Protein AF-A0A6M2CIE6-F1 (afdb_monomer)

Foldseek 3Di:
DDDPQWDKAADPPQAPKIDTHNDDQWDWDWPDYDSFKTWIWTDHPVAIEIEMEGDADLPDDLVVVLVVVVVVLVVDDPHKYKYKYFQNFDDQQAADDHGDPSNVVVVVSCVVSQKDWPHDRPAFAQFADPVDGHNRITIIIHPVQPVQKDDFHFDPDDDPHRGTDTDIDGHCQFPPQDQACDPVLVVVLVVCCVVDPVNVVVVPDDQDDPVSVVVVVVVVVVSVVVSSVVSGGRDGDDPPPPPPVCDPVNVVVVVQLVVLVVQLVPDPDPVSNVVSVVVNVD

Nearest PDB structures (foldseek):
  1wdu-assembly1_A  TM=9.199E-01  e=1.174E-12  Bombyx mori
  1wdu-assembly2_B  TM=9.318E-01  e=2.720E-12  Bombyx mori
  2ei9-assembly1_A  TM=8.710E-01  e=2.360E-11  Bombyx mori
  6a42-assembly1_A  TM=7.981E-01  e=6.302E-12  Bombyx mori
  6a43-assembly1_A  TM=7.770E-01  e=9.382E-11  Bombyx mori

InterPro domains:
  IPR005135 Endonuclease/exonuclease/phosphatase [PF14529] (51-166)
  IPR036691 Endonuclease/exonuclease/phosphatase superfamily [G3DSA:3.60.10.10] (2-170)
  IPR036691 Endonuclease/exonuclease/phosphatase superfamily [SSF56219] (16-171)

Solvent-accessible surface area (backbone atoms only — not comparable to full-atom values): 16066 Å² total; per-residue (Å²): 134,84,64,89,85,44,50,76,47,58,28,94,66,84,49,72,29,70,51,78,40,85,68,84,84,49,50,78,44,82,75,44,70,37,40,37,40,36,30,33,39,37,36,46,101,87,48,54,39,33,44,31,38,38,39,37,61,74,92,48,81,57,60,69,58,51,52,53,48,47,57,54,54,74,69,54,75,97,54,48,42,40,41,37,33,39,53,59,31,29,30,63,72,44,17,84,51,79,60,41,73,58,21,55,51,51,51,50,54,34,62,76,66,55,41,39,75,64,44,56,33,86,51,72,59,33,29,46,54,102,85,50,74,40,41,30,61,48,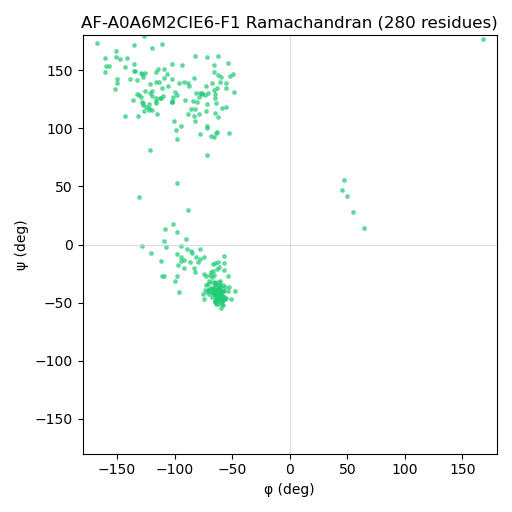41,33,28,30,54,86,50,57,81,27,51,43,76,66,43,62,47,94,60,95,56,102,53,54,51,40,53,75,46,67,46,78,46,85,70,55,71,62,63,47,68,41,71,43,74,70,26,51,53,51,46,53,56,51,55,72,71,30,71,66,57,66,57,50,79,76,56,84,75,88,44,73,67,55,48,51,56,50,51,53,52,49,50,54,53,50,52,54,45,48,66,69,44,26,39,70,46,78,53,73,67,74,77,62,55,94,86,64,48,73,66,59,53,50,51,52,51,50,49,54,50,32,48,50,52,30,73,69,47,84,51,70,70,61,27,52,53,29,43,50,75,54,74,112

pLDDT: mean 84.05, std 12.86, range [39.44, 98.31]

Organism: Rhipicephalus microplus (NCBI:txid6941)

Secondary structure (DSSP, 8-state):
---TTSEEE--SSS-S--EEE--SSSEEEEEEE-SSEEEEEEEETTEEEEEEEEE--TTS-SHHHHHHHHHHHHT--S-EEEEEEE-----TTTSSSPP-HHHHHHHHHHHHTTEEE---TTSPPSEE-SS-EE--EEEEEEGGGTTTEEEEEE--S--SSSBPPEEEEE---S--EEEE--HHHHHHHHHHHHT-HHHHHHTT----SHHHHHHHHHHHHHHHHHHHHHH-EEEE-------TT--HHHHHHHHHHHHHHHHHHH---HHHHHHHHHHHH-

Mean predicted aligned error: 16.24 Å

Radius of gyration: 27.0 Å; Cα contacts (8 Å, |Δi|>4): 413; chains: 1; bounding box: 64×46×82 Å

Structure (mmCIF, N/CA/C/O backbone):
data_AF-A0A6M2CIE6-F1
#
_entry.id   AF-A0A6M2CIE6-F1
#
loop_
_atom_site.group_PDB
_atom_site.id
_atom_site.type_symbol
_atom_site.label_atom_id
_atom_site.label_alt_id
_atom_site.label_comp_id
_atom_site.label_asym_id
_atom_site.label_entity_id
_atom_site.label_seq_id
_atom_site.pdbx_PDB_ins_code
_atom_site.Cartn_x
_atom_site.Cartn_y
_atom_site.Cartn_z
_atom_site.occupancy
_atom_site.B_iso_or_equiv
_atom_site.auth_seq_id
_atom_site.auth_comp_id
_atom_site.auth_asym_id
_atom_site.auth_atom_id
_atom_site.pdbx_PDB_model_num
ATOM 1 N N . GLY A 1 1 ? -2.168 -23.272 -8.862 1.00 44.59 1 GLY A N 1
ATOM 2 C CA . GLY A 1 1 ? -3.523 -22.743 -8.611 1.00 44.59 1 GLY A CA 1
ATOM 3 C C . GLY A 1 1 ? -3.596 -22.230 -7.190 1.00 44.59 1 GLY A C 1
ATOM 4 O O . GLY A 1 1 ? -3.011 -22.854 -6.317 1.00 44.59 1 GLY A O 1
ATOM 5 N N . ILE A 1 2 ? -4.241 -21.086 -6.962 1.00 55.72 2 ILE A N 1
ATOM 6 C CA . ILE A 1 2 ? -4.354 -20.473 -5.627 1.00 55.72 2 ILE A CA 1
ATOM 7 C C . ILE A 1 2 ? -5.456 -21.204 -4.835 1.00 55.72 2 ILE A C 1
ATOM 9 O O . ILE A 1 2 ? -6.569 -21.284 -5.369 1.00 55.72 2 ILE A O 1
ATOM 13 N N . PRO A 1 3 ? -5.189 -21.703 -3.609 1.00 58.25 3 PRO A N 1
ATOM 14 C CA . PRO A 1 3 ? -6.162 -22.421 -2.778 1.00 58.25 3 PRO A CA 1
ATOM 15 C C . PRO A 1 3 ? -7.514 -21.705 -2.627 1.00 58.25 3 PRO A C 1
ATOM 17 O O . PRO A 1 3 ? -7.573 -20.477 -2.571 1.00 58.25 3 PRO A O 1
ATOM 20 N N . HIS A 1 4 ? -8.605 -22.474 -2.521 1.00 59.50 4 HIS A N 1
ATOM 21 C CA . HIS A 1 4 ? -9.972 -21.946 -2.355 1.00 59.50 4 HIS A CA 1
ATOM 22 C C . HIS A 1 4 ? -10.207 -21.227 -1.018 1.00 59.50 4 HIS A C 1
ATOM 24 O O . HIS A 1 4 ? -11.169 -20.482 -0.888 1.00 59.50 4 HIS A O 1
ATOM 30 N N . THR A 1 5 ? -9.330 -21.431 -0.036 1.00 70.88 5 THR A N 1
ATOM 31 C CA . THR A 1 5 ? -9.383 -20.799 1.289 1.00 70.88 5 THR A CA 1
ATOM 32 C C . THR A 1 5 ? -8.893 -19.349 1.298 1.00 70.88 5 THR A C 1
ATOM 34 O O . THR A 1 5 ? -8.932 -18.704 2.341 1.00 70.88 5 THR A O 1
ATOM 37 N N . ILE A 1 6 ? -8.407 -18.842 0.161 1.00 81.56 6 ILE A N 1
ATOM 38 C CA . ILE A 1 6 ? -7.842 -17.498 0.022 1.00 81.56 6 ILE A CA 1
ATOM 39 C C . ILE A 1 6 ? -8.870 -16.588 -0.641 1.00 81.56 6 ILE A C 1
ATOM 41 O O . ILE A 1 6 ? -9.292 -16.846 -1.773 1.00 81.56 6 ILE A O 1
ATOM 45 N N . THR A 1 7 ? -9.222 -15.498 0.038 1.00 87.06 7 THR A N 1
ATOM 46 C CA . THR A 1 7 ? -10.077 -14.444 -0.516 1.00 87.06 7 THR A CA 1
ATOM 47 C C . THR A 1 7 ? -9.290 -13.646 -1.553 1.00 87.06 7 THR A C 1
ATOM 49 O O . THR A 1 7 ? -8.120 -13.319 -1.340 1.00 87.06 7 THR A O 1
ATOM 52 N N . LYS A 1 8 ? -9.919 -13.348 -2.694 1.00 91.31 8 LYS A N 1
ATOM 53 C CA . LYS A 1 8 ? -9.272 -12.719 -3.852 1.00 91.31 8 LYS A CA 1
ATOM 54 C C . LYS A 1 8 ? -10.036 -11.464 -4.247 1.00 91.31 8 LYS A C 1
ATOM 56 O O . LYS A 1 8 ? -11.252 -11.521 -4.404 1.00 91.31 8 LYS A O 1
ATOM 61 N N . PHE A 1 9 ? -9.316 -10.370 -4.458 1.00 93.81 9 PHE A N 1
ATOM 62 C CA . PHE A 1 9 ? -9.868 -9.127 -4.987 1.00 93.81 9 PHE A CA 1
ATOM 63 C C . PHE A 1 9 ? -9.122 -8.764 -6.266 1.00 93.81 9 PHE A C 1
ATOM 65 O O . PHE A 1 9 ? -7.911 -8.546 -6.236 1.00 93.81 9 PHE A O 1
ATOM 72 N N . HIS A 1 10 ? -9.834 -8.751 -7.389 1.00 94.69 10 HIS A N 1
ATOM 73 C CA . HIS A 1 10 ? -9.305 -8.402 -8.705 1.00 94.69 10 HIS A CA 1
ATOM 74 C C . HIS A 1 10 ? -10.447 -8.017 -9.650 1.00 94.69 10 HIS A C 1
ATOM 76 O O . HIS A 1 10 ? -11.602 -8.388 -9.421 1.00 94.69 10 HIS A O 1
ATOM 82 N N . ALA A 1 11 ? -10.128 -7.311 -10.735 1.00 92.12 11 ALA A N 1
ATOM 83 C CA . ALA A 1 11 ? -11.089 -7.053 -11.803 1.00 92.12 11 ALA A CA 1
ATOM 84 C C . ALA A 1 11 ? -11.566 -8.365 -12.461 1.00 92.12 11 ALA A C 1
ATOM 86 O O . ALA A 1 11 ? -10.781 -9.310 -12.594 1.00 92.12 11 ALA A O 1
ATOM 87 N N . PRO A 1 12 ? -12.833 -8.446 -12.909 1.00 85.50 12 PRO A N 1
ATOM 88 C CA . PRO A 1 12 ? -13.385 -9.673 -13.485 1.00 85.50 12 PRO A CA 1
ATOM 89 C C . PRO A 1 12 ? -12.744 -10.043 -14.829 1.00 85.50 12 PRO A C 1
ATOM 91 O O . PRO A 1 12 ? -12.593 -11.223 -15.131 1.00 85.50 12 PRO A O 1
ATOM 94 N N . ASN A 1 13 ? -12.335 -9.045 -15.619 1.00 88.38 13 ASN A N 1
ATOM 95 C CA . ASN A 1 13 ? -11.807 -9.237 -16.966 1.00 88.38 13 ASN A CA 1
ATOM 96 C C . ASN A 1 13 ? -10.348 -8.781 -17.036 1.00 88.38 13 ASN A C 1
ATOM 98 O O . ASN A 1 13 ? -10.060 -7.615 -16.784 1.00 88.38 13 ASN A O 1
ATOM 102 N N . ASN A 1 14 ? -9.453 -9.698 -17.420 1.00 88.69 14 ASN A N 1
ATOM 103 C CA . ASN A 1 14 ? -8.024 -9.448 -17.651 1.00 88.69 14 ASN A CA 1
ATOM 104 C C . ASN A 1 14 ? -7.319 -8.637 -16.532 1.00 88.69 14 ASN A C 1
ATOM 106 O O . ASN A 1 14 ? -6.742 -7.583 -16.815 1.00 88.69 14 ASN A O 1
ATOM 110 N N . PRO A 1 15 ? -7.379 -9.089 -15.263 1.00 91.62 15 PRO A N 1
ATOM 111 C CA . PRO A 1 15 ? -6.770 -8.359 -14.156 1.00 91.62 15 PRO A CA 1
ATOM 112 C C . PRO A 1 15 ? -5.243 -8.325 -14.293 1.00 91.62 15 PRO A C 1
ATOM 114 O O . PRO A 1 15 ? -4.621 -9.365 -14.512 1.00 91.62 15 PRO A O 1
ATOM 117 N N . ARG A 1 16 ? -4.630 -7.147 -14.118 1.00 94.38 16 ARG A N 1
ATOM 118 C CA . ARG A 1 16 ? -3.163 -7.012 -14.016 1.00 94.38 16 ARG A CA 1
ATOM 119 C C . ARG A 1 16 ? -2.674 -6.942 -12.576 1.00 94.38 16 ARG A C 1
ATOM 121 O O . ARG A 1 16 ? -1.502 -7.184 -12.316 1.00 94.38 16 ARG A O 1
ATOM 128 N N . VAL A 1 17 ? -3.579 -6.641 -11.652 1.00 95.62 17 VAL A N 1
ATOM 129 C CA . VAL A 1 17 ? -3.313 -6.571 -10.221 1.00 95.62 17 VAL A CA 1
ATOM 130 C C . VAL A 1 17 ? -4.343 -7.409 -9.458 1.00 95.62 17 VAL A C 1
ATOM 132 O O . VAL A 1 17 ? -5.498 -7.545 -9.872 1.00 95.62 17 VAL A O 1
ATOM 135 N N . MET A 1 18 ? -3.924 -7.999 -8.341 1.00 94.81 18 MET A N 1
ATOM 136 C CA . MET A 1 18 ? -4.790 -8.782 -7.464 1.00 94.81 18 MET A CA 1
ATOM 137 C C . MET A 1 18 ? -4.298 -8.701 -6.020 1.00 94.81 18 MET A C 1
ATOM 139 O O . MET A 1 18 ? -3.104 -8.839 -5.761 1.00 94.81 18 MET A O 1
ATOM 143 N N . LEU A 1 19 ? -5.230 -8.564 -5.077 1.00 94.06 19 LEU A N 1
ATOM 144 C CA . LEU A 1 19 ? -4.972 -8.774 -3.654 1.00 94.06 19 LEU A CA 1
ATOM 145 C C . LEU A 1 19 ? -5.420 -10.177 -3.243 1.00 94.06 19 LEU A C 1
ATOM 147 O O . LEU A 1 19 ? -6.557 -10.583 -3.497 1.00 94.06 19 LEU A O 1
ATOM 151 N N . LEU A 1 20 ? -4.516 -10.905 -2.588 1.00 92.31 20 LEU A N 1
ATOM 152 C CA . LEU A 1 20 ? -4.761 -12.227 -2.021 1.00 92.31 20 LEU A CA 1
ATOM 153 C C . LEU A 1 20 ? -4.714 -12.153 -0.502 1.00 92.31 20 LEU A C 1
ATOM 155 O O . LEU A 1 20 ? -3.727 -11.711 0.080 1.00 92.31 20 LEU A O 1
ATOM 159 N N . VAL A 1 21 ? -5.777 -12.623 0.137 1.00 89.56 21 VAL A N 1
ATOM 160 C CA . VAL A 1 21 ? -5.952 -12.542 1.582 1.00 89.56 21 VAL A CA 1
ATOM 161 C C . VAL A 1 21 ? -6.075 -13.945 2.160 1.00 89.56 21 VAL A C 1
ATOM 163 O O . VAL A 1 21 ? -7.027 -14.672 1.888 1.00 89.56 21 VAL A O 1
ATOM 166 N N . HIS A 1 22 ? -5.103 -14.308 2.992 1.00 84.88 22 HIS A N 1
ATOM 167 C CA . HIS A 1 22 ? -5.043 -15.586 3.708 1.00 84.88 22 HIS A CA 1
ATOM 168 C C . HIS A 1 22 ? -5.487 -15.448 5.187 1.00 84.88 22 HIS A C 1
ATOM 170 O O . HIS A 1 22 ? -5.165 -16.279 6.032 1.00 84.88 22 HIS A O 1
ATOM 176 N N . ASN A 1 23 ? -6.185 -14.367 5.547 1.00 72.88 23 ASN A N 1
ATOM 177 C CA . ASN A 1 23 ? -6.541 -14.053 6.932 1.00 72.88 23 ASN A CA 1
ATOM 178 C C . ASN A 1 23 ? -8.061 -14.067 7.141 1.00 72.88 23 ASN A C 1
ATOM 180 O O . ASN A 1 23 ? -8.800 -13.554 6.308 1.00 72.88 23 ASN A O 1
ATOM 184 N N . THR A 1 24 ? -8.503 -14.609 8.275 1.00 66.75 24 THR A N 1
ATOM 185 C CA . THR A 1 24 ? -9.910 -14.654 8.710 1.00 66.75 24 THR A CA 1
ATOM 186 C C . THR A 1 24 ? -10.218 -13.703 9.873 1.00 66.75 24 THR A C 1
ATOM 188 O O . THR A 1 24 ? -11.348 -13.663 10.339 1.00 66.75 24 THR A O 1
ATOM 191 N N . ASN A 1 25 ? -9.221 -12.979 10.393 1.00 73.88 25 ASN A N 1
ATOM 192 C CA . ASN A 1 25 ? -9.351 -12.116 11.579 1.00 73.88 25 ASN A CA 1
ATOM 193 C C . ASN A 1 25 ? -9.781 -10.676 11.261 1.00 73.88 25 ASN A C 1
ATOM 195 O O . ASN A 1 25 ? -9.937 -9.868 12.179 1.00 73.88 25 ASN A O 1
ATOM 199 N N . PHE A 1 26 ? -9.910 -10.350 9.979 1.00 80.19 26 PHE A N 1
ATOM 200 C CA . PHE A 1 26 ? -10.366 -9.055 9.502 1.00 80.19 26 PHE A CA 1
ATOM 201 C C . PHE A 1 26 ? -11.543 -9.260 8.560 1.00 80.19 26 PHE A C 1
ATOM 203 O O . PHE A 1 26 ? -11.589 -10.248 7.824 1.00 80.19 26 PHE A O 1
ATOM 210 N N . ASP A 1 27 ? -12.448 -8.294 8.569 1.00 86.31 27 ASP A N 1
ATOM 211 C CA . ASP A 1 27 ? -13.479 -8.154 7.559 1.00 86.31 27 ASP A CA 1
ATOM 212 C C . ASP A 1 27 ? -12.918 -7.327 6.399 1.00 86.31 27 ASP A C 1
ATOM 214 O O . ASP A 1 27 ? -12.228 -6.323 6.601 1.00 86.31 27 ASP A O 1
ATOM 218 N N . PHE A 1 28 ? -13.183 -7.766 5.171 1.00 89.12 28 PHE A N 1
ATOM 219 C CA . PHE A 1 28 ? -12.623 -7.164 3.965 1.00 89.12 28 PHE A CA 1
ATOM 220 C C . PHE A 1 28 ? -13.732 -6.645 3.057 1.00 89.12 28 PHE A C 1
ATOM 222 O O . PHE A 1 28 ? -14.629 -7.395 2.674 1.00 89.12 28 PHE A O 1
ATOM 229 N N . PHE A 1 29 ? -13.631 -5.379 2.660 1.00 90.38 29 PHE A N 1
ATOM 230 C CA . PHE A 1 29 ? -14.608 -4.708 1.808 1.00 90.38 29 PHE A CA 1
ATOM 231 C C . PHE A 1 29 ? -13.898 -4.065 0.611 1.00 90.38 29 PHE A C 1
ATOM 233 O O . PHE A 1 29 ? -13.024 -3.218 0.815 1.00 90.38 29 PHE A O 1
ATOM 240 N N . PRO A 1 30 ? -14.228 -4.437 -0.638 1.00 92.62 30 PRO A N 1
ATOM 241 C CA . PRO A 1 30 ? -13.656 -3.777 -1.804 1.00 92.62 30 PRO A CA 1
ATOM 242 C C . PRO A 1 30 ? -14.128 -2.318 -1.844 1.00 92.62 30 PRO A C 1
ATOM 244 O O . PRO A 1 30 ? -15.326 -2.050 -1.792 1.00 92.62 30 PRO A O 1
ATOM 247 N N . LEU A 1 31 ? -13.182 -1.383 -1.921 1.00 92.00 31 LEU A N 1
ATOM 248 C CA . LEU A 1 31 ? -13.464 0.048 -2.074 1.00 92.00 31 LEU A CA 1
ATOM 249 C C . LEU A 1 31 ? -13.396 0.465 -3.538 1.00 92.00 31 LEU A C 1
ATOM 251 O O . LEU A 1 31 ? -14.219 1.249 -3.999 1.00 92.00 31 LEU A O 1
ATOM 255 N N . HIS A 1 32 ? -12.406 -0.063 -4.255 1.00 94.31 32 HIS A N 1
ATOM 256 C CA . HIS A 1 32 ? -12.141 0.282 -5.643 1.00 94.31 32 HIS A CA 1
ATOM 257 C C . HIS A 1 32 ? -11.475 -0.894 -6.348 1.00 94.31 32 HIS A C 1
ATOM 259 O O . HIS A 1 32 ? -10.566 -1.507 -5.791 1.00 94.31 32 HIS A O 1
ATOM 265 N N . VAL A 1 33 ? -11.933 -1.246 -7.546 1.00 95.69 33 VAL A N 1
ATOM 266 C CA . VAL A 1 33 ? -11.414 -2.398 -8.295 1.00 95.69 33 VAL A CA 1
ATOM 267 C C . VAL A 1 33 ? -11.390 -2.066 -9.782 1.00 95.69 33 VAL A C 1
ATOM 269 O O . VAL A 1 33 ? -12.437 -1.999 -10.425 1.00 95.69 33 VAL A O 1
ATOM 272 N N . THR A 1 34 ? -10.190 -1.919 -10.330 1.00 95.88 34 THR A N 1
ATOM 273 C CA . THR A 1 34 ? -9.905 -1.798 -11.764 1.00 95.88 34 THR A CA 1
ATOM 274 C C . THR A 1 34 ? -8.862 -2.834 -12.181 1.00 95.88 34 THR A C 1
ATOM 276 O O . THR A 1 34 ? -8.416 -3.658 -11.377 1.00 95.88 34 THR A O 1
ATOM 279 N N . ASP A 1 35 ? -8.507 -2.866 -13.466 1.00 95.12 35 ASP A N 1
ATOM 280 C CA . ASP A 1 35 ? -7.467 -3.761 -13.975 1.00 95.12 35 ASP A CA 1
ATOM 281 C C . ASP A 1 35 ? -6.066 -3.386 -13.467 1.00 95.12 35 ASP A C 1
ATOM 283 O O . ASP A 1 35 ? -5.203 -4.267 -13.418 1.00 95.12 35 ASP A O 1
ATOM 287 N N . LEU A 1 36 ? -5.857 -2.121 -13.071 1.00 96.62 36 LEU A N 1
ATOM 288 C CA . LEU A 1 36 ? -4.574 -1.555 -12.633 1.00 96.62 36 LEU A CA 1
ATOM 289 C C . LEU A 1 36 ? -4.503 -1.247 -11.132 1.00 96.62 36 LEU A C 1
ATOM 291 O O . LEU A 1 36 ? -3.407 -1.271 -10.573 1.00 96.62 36 LEU A O 1
ATOM 295 N N . VAL A 1 37 ? -5.633 -0.976 -10.472 1.00 97.50 37 VAL A N 1
ATOM 296 C CA . VAL A 1 37 ? -5.681 -0.617 -9.048 1.00 97.50 37 VAL A CA 1
ATOM 297 C C . VAL A 1 37 ? -6.757 -1.420 -8.326 1.00 97.50 37 VAL A C 1
ATOM 299 O O . VAL A 1 37 ? -7.916 -1.465 -8.731 1.00 97.50 37 VAL A O 1
ATOM 302 N N . VAL A 1 38 ? -6.392 -2.037 -7.205 1.00 97.81 38 VAL A N 1
ATOM 303 C CA . VAL A 1 38 ? -7.339 -2.722 -6.317 1.00 97.81 38 VAL A CA 1
ATOM 304 C C . VAL A 1 38 ? -7.157 -2.188 -4.906 1.00 97.81 38 VAL A C 1
ATOM 306 O O . VAL A 1 38 ? -6.118 -2.410 -4.293 1.00 97.81 38 VAL A O 1
ATOM 309 N N . ALA A 1 39 ? -8.179 -1.520 -4.379 1.00 96.44 39 ALA A N 1
ATOM 310 C CA . ALA A 1 39 ? -8.239 -1.023 -3.013 1.00 96.44 39 ALA A CA 1
ATOM 311 C C . ALA A 1 39 ? -9.269 -1.807 -2.194 1.00 96.44 39 ALA A C 1
ATOM 313 O O . ALA A 1 39 ? -10.440 -1.927 -2.567 1.00 96.44 39 ALA A O 1
ATOM 314 N N . VAL A 1 40 ? -8.840 -2.311 -1.043 1.00 94.69 40 VAL A N 1
ATOM 315 C CA . VAL A 1 40 ? -9.657 -3.092 -0.116 1.00 94.69 40 VAL A CA 1
ATOM 316 C C . VAL A 1 40 ? -9.528 -2.495 1.277 1.00 94.69 40 VAL A C 1
ATOM 318 O O . VAL A 1 40 ? -8.427 -2.334 1.806 1.00 94.69 40 VAL A O 1
ATOM 321 N N . LYS A 1 41 ? -10.670 -2.192 1.890 1.00 91.81 41 LYS A N 1
ATOM 322 C CA . LYS A 1 41 ? -10.766 -1.847 3.304 1.00 91.81 41 LYS A CA 1
ATOM 323 C C . LYS A 1 41 ? -10.693 -3.119 4.134 1.00 91.81 41 LYS A C 1
ATOM 325 O O . LYS A 1 41 ? -11.421 -4.071 3.877 1.00 91.81 41 LYS A O 1
ATOM 330 N N . CYS A 1 42 ? -9.833 -3.107 5.133 1.00 88.94 42 CYS A N 1
ATOM 331 C CA . CYS A 1 42 ? -9.601 -4.165 6.097 1.00 88.94 42 CYS A CA 1
ATOM 332 C C . CYS A 1 42 ? -10.007 -3.638 7.478 1.00 88.94 42 CYS A C 1
ATOM 334 O O . CYS A 1 42 ? -9.373 -2.724 8.009 1.00 88.94 42 CYS A O 1
ATOM 336 N N . GLU A 1 43 ? -11.069 -4.191 8.059 1.00 84.94 43 GLU A N 1
ATOM 337 C CA . GLU A 1 43 ? -11.600 -3.787 9.361 1.00 84.94 43 GLU A CA 1
ATOM 338 C C . GLU A 1 43 ? -11.444 -4.887 10.411 1.00 84.94 43 GLU A C 1
ATOM 340 O O . GLU A 1 43 ? -11.634 -6.073 10.160 1.00 84.94 43 GLU A O 1
ATOM 345 N N . SER A 1 44 ? -11.099 -4.469 11.622 1.00 77.88 44 SER A N 1
ATOM 346 C CA . SER A 1 44 ? -11.199 -5.255 12.847 1.00 77.88 44 SER A CA 1
ATOM 347 C C . SER A 1 44 ? -11.808 -4.377 13.940 1.00 77.88 44 SER A C 1
ATOM 349 O O . SER A 1 44 ? -11.938 -3.165 13.779 1.00 77.88 44 SER A O 1
ATOM 351 N N . LEU A 1 45 ? -12.133 -4.962 15.094 1.00 70.56 45 LEU A N 1
ATOM 352 C CA . LEU A 1 45 ? -12.757 -4.257 16.225 1.00 70.56 45 LEU A CA 1
ATOM 353 C C . LEU A 1 45 ? -11.986 -3.008 16.685 1.00 70.56 45 LEU A C 1
ATOM 355 O O . LEU A 1 45 ? -12.574 -2.102 17.273 1.00 70.56 45 LEU A O 1
ATOM 359 N N . ASP A 1 46 ? -10.673 -2.987 16.456 1.00 71.00 46 ASP A N 1
ATOM 360 C CA . ASP A 1 46 ? -9.760 -1.971 16.972 1.00 71.00 46 ASP A CA 1
ATOM 361 C C . ASP A 1 46 ? -9.010 -1.187 15.887 1.00 71.00 46 ASP A C 1
ATOM 363 O O . ASP A 1 46 ? -8.286 -0.246 16.223 1.00 71.00 46 ASP A O 1
ATOM 367 N N . GLN A 1 47 ? -9.122 -1.583 14.614 1.00 73.25 47 GLN A N 1
ATOM 368 C CA . GLN A 1 47 ? -8.273 -1.070 13.539 1.00 73.25 47 GLN A CA 1
ATOM 369 C C . GLN A 1 47 ? -8.993 -1.067 12.193 1.00 73.25 47 GLN A C 1
ATOM 371 O O . GLN A 1 47 ? -9.696 -2.015 11.847 1.00 73.25 47 GLN A O 1
ATOM 376 N N . THR A 1 48 ? -8.727 -0.025 11.413 1.00 84.31 48 THR A N 1
ATOM 377 C CA . THR A 1 48 ? -9.153 0.092 10.022 1.00 84.31 48 THR A CA 1
ATOM 378 C C . THR A 1 48 ? -7.933 0.435 9.186 1.00 84.31 48 THR A C 1
ATOM 380 O O . THR A 1 48 ? -7.252 1.426 9.447 1.00 84.31 48 THR A O 1
ATOM 383 N N . LEU A 1 49 ? -7.659 -0.413 8.205 1.00 88.38 49 LEU A N 1
ATOM 384 C CA . LEU A 1 49 ? -6.521 -0.336 7.304 1.00 88.38 49 LEU A CA 1
ATOM 385 C C . LEU A 1 49 ? -7.035 -0.399 5.876 1.00 88.38 49 LEU A C 1
ATOM 387 O O . LEU A 1 49 ? -7.984 -1.124 5.588 1.00 88.38 49 LEU A O 1
ATOM 391 N N . ILE A 1 50 ? -6.400 0.325 4.969 1.00 92.62 50 ILE A N 1
ATOM 392 C CA . ILE A 1 50 ? -6.711 0.238 3.549 1.00 92.62 50 ILE A CA 1
ATOM 393 C C . ILE A 1 50 ? -5.489 -0.290 2.819 1.00 92.62 50 ILE A C 1
ATOM 395 O O . ILE A 1 50 ? -4.392 0.254 2.928 1.00 92.62 50 ILE A O 1
ATOM 399 N N . LEU A 1 51 ? -5.701 -1.390 2.104 1.00 95.06 51 LEU A N 1
ATOM 400 C CA . LEU A 1 51 ? -4.704 -2.056 1.285 1.00 95.06 51 LEU A CA 1
ATOM 401 C C . LEU A 1 51 ? -4.971 -1.697 -0.167 1.00 95.06 51 LEU A C 1
ATOM 403 O O . LEU A 1 51 ? -6.069 -1.942 -0.662 1.00 95.06 51 LEU A O 1
ATOM 407 N N . ILE A 1 52 ? -3.977 -1.139 -0.842 1.00 97.50 52 ILE A N 1
ATOM 408 C CA . ILE A 1 52 ? -4.061 -0.760 -2.247 1.00 97.50 52 ILE A CA 1
ATOM 409 C C . ILE A 1 52 ? -2.949 -1.483 -2.998 1.00 97.50 52 ILE A C 1
ATOM 411 O O . ILE A 1 52 ? -1.767 -1.275 -2.727 1.00 97.50 52 ILE A O 1
ATOM 415 N N . ALA A 1 53 ? -3.329 -2.341 -3.937 1.00 98.19 53 ALA A N 1
ATOM 416 C CA . ALA A 1 53 ? -2.410 -2.937 -4.890 1.00 98.19 53 ALA A CA 1
ATOM 417 C C . ALA A 1 53 ? -2.434 -2.150 -6.200 1.00 98.19 53 ALA A C 1
ATOM 419 O O . ALA A 1 53 ? -3.510 -1.770 -6.668 1.00 98.19 53 ALA A O 1
ATOM 420 N N . VAL A 1 54 ? -1.261 -1.940 -6.797 1.00 98.25 54 VAL A N 1
ATOM 421 C CA . VAL A 1 54 ? -1.098 -1.116 -8.002 1.00 98.25 54 VAL A CA 1
ATOM 422 C C . VAL A 1 54 ? -0.251 -1.830 -9.051 1.00 98.25 54 VAL A C 1
ATOM 424 O O . VAL A 1 54 ? 0.745 -2.477 -8.738 1.00 98.25 54 VAL A O 1
ATOM 427 N N . TYR A 1 55 ? -0.626 -1.669 -10.314 1.00 98.19 55 TYR A N 1
ATOM 428 C CA . TYR A 1 55 ? 0.226 -1.947 -11.461 1.00 98.19 55 TYR A CA 1
ATOM 429 C C . TYR A 1 55 ? 0.162 -0.762 -12.426 1.00 98.19 55 TYR A C 1
ATOM 431 O O . TYR A 1 55 ? -0.861 -0.534 -13.070 1.00 98.19 55 TYR A O 1
ATOM 439 N N . ALA A 1 56 ? 1.252 -0.008 -12.551 1.00 97.88 56 ALA A N 1
ATOM 440 C CA . ALA A 1 56 ? 1.380 1.083 -13.508 1.00 97.88 56 ALA A CA 1
ATOM 441 C C . ALA A 1 56 ? 2.196 0.607 -14.724 1.00 97.88 56 ALA A C 1
ATOM 443 O O . ALA A 1 56 ? 3.417 0.478 -14.616 1.00 97.88 56 ALA A O 1
ATOM 444 N N . PRO A 1 57 ? 1.572 0.366 -15.895 1.00 96.94 57 PRO A N 1
ATOM 445 C CA . PRO A 1 57 ? 2.271 -0.196 -17.048 1.00 96.94 57 PRO A CA 1
ATOM 446 C C . PRO A 1 57 ? 3.424 0.707 -17.527 1.00 96.94 57 PRO A C 1
ATOM 448 O O . PRO A 1 57 ? 3.231 1.923 -17.627 1.00 96.94 57 PRO A O 1
ATOM 451 N N . PRO A 1 58 ? 4.583 0.146 -17.927 1.00 95.50 58 PRO A N 1
ATOM 452 C CA . PRO A 1 58 ? 5.754 0.941 -18.318 1.00 95.50 58 PRO A CA 1
ATOM 453 C C . PRO A 1 58 ? 5.533 1.734 -19.613 1.00 95.50 58 PRO A C 1
ATOM 455 O O . PRO A 1 58 ? 6.124 2.788 -19.818 1.00 95.50 58 PRO A O 1
ATOM 458 N N . GLN A 1 59 ? 4.670 1.223 -20.496 1.00 94.50 59 GLN A N 1
ATOM 459 C CA . GLN A 1 59 ? 4.397 1.787 -21.823 1.00 94.50 59 GLN A CA 1
ATOM 460 C C . GLN A 1 59 ? 3.320 2.882 -21.811 1.00 94.50 59 GLN A C 1
ATOM 462 O O . GLN A 1 59 ? 3.038 3.473 -22.851 1.00 94.50 59 GLN A O 1
ATOM 467 N N . ARG A 1 60 ? 2.669 3.124 -20.666 1.00 95.06 60 ARG A N 1
ATOM 468 C CA . ARG A 1 60 ? 1.593 4.116 -20.528 1.00 95.06 60 ARG A CA 1
ATOM 469 C C . ARG A 1 60 ? 2.033 5.248 -19.600 1.00 95.06 60 ARG A C 1
ATOM 471 O O . ARG A 1 60 ? 2.816 4.983 -18.688 1.00 95.06 60 ARG A O 1
ATOM 478 N N . PRO A 1 61 ? 1.526 6.481 -19.775 1.00 95.88 61 PRO A N 1
ATOM 479 C CA . PRO A 1 61 ? 1.700 7.546 -18.788 1.00 95.88 61 PRO A CA 1
ATOM 480 C C . PRO A 1 61 ? 1.267 7.086 -17.393 1.00 95.88 61 PRO A C 1
ATOM 482 O O . PRO A 1 61 ? 0.334 6.292 -17.268 1.00 95.88 61 PRO A O 1
ATOM 485 N N . ILE A 1 62 ? 1.964 7.557 -16.358 1.00 97.56 62 ILE A N 1
ATOM 486 C CA . ILE A 1 62 ? 1.656 7.184 -14.971 1.00 97.56 62 ILE A CA 1
ATOM 487 C C . ILE A 1 62 ? 0.513 8.021 -14.389 1.00 97.56 62 ILE A C 1
ATOM 489 O O . ILE A 1 62 ? -0.172 7.545 -13.490 1.00 97.56 62 ILE A O 1
ATOM 493 N N . ASP A 1 63 ? 0.275 9.222 -14.931 1.00 96.31 63 ASP A N 1
ATOM 494 C CA . ASP A 1 63 ? -0.699 10.192 -14.415 1.00 96.31 63 ASP A CA 1
ATOM 495 C C . ASP A 1 63 ? -2.096 9.599 -14.194 1.00 96.31 63 ASP A C 1
ATOM 497 O O . ASP A 1 63 ? -2.589 9.734 -13.083 1.00 96.31 63 ASP A O 1
ATOM 501 N N . PRO A 1 64 ? -2.699 8.826 -15.125 1.00 97.25 64 PRO A N 1
ATOM 502 C CA . PRO A 1 64 ? -4.028 8.260 -14.886 1.00 97.25 64 PRO A CA 1
ATOM 503 C C . PRO A 1 64 ? -4.089 7.330 -13.667 1.00 97.25 64 PRO A C 1
ATOM 505 O O . PRO A 1 64 ? -5.093 7.304 -12.964 1.00 97.25 64 PRO A O 1
ATOM 508 N N . VAL A 1 65 ? -3.010 6.582 -13.400 1.00 97.44 65 VAL A N 1
ATOM 509 C CA . VAL A 1 65 ? -2.921 5.705 -12.222 1.00 97.44 65 VAL A CA 1
ATOM 510 C C . VAL A 1 65 ? -2.731 6.540 -10.955 1.00 97.44 65 VAL A C 1
ATOM 512 O O . VAL A 1 65 ? -3.323 6.228 -9.926 1.00 97.44 65 VAL A O 1
ATOM 515 N N . LEU A 1 66 ? -1.935 7.614 -11.008 1.00 96.88 66 LEU A N 1
ATOM 516 C CA . LEU A 1 66 ? -1.763 8.520 -9.867 1.00 96.88 66 LEU A CA 1
ATOM 517 C C . LEU A 1 66 ? -3.042 9.309 -9.559 1.00 96.88 66 LEU A C 1
ATOM 519 O O . LEU A 1 66 ? -3.364 9.471 -8.387 1.00 96.88 66 LEU A O 1
ATOM 523 N N . ASP A 1 67 ? -3.794 9.735 -10.572 1.00 95.50 67 ASP A N 1
ATOM 524 C CA . ASP A 1 67 ? -5.089 10.408 -10.421 1.00 95.50 67 ASP A CA 1
ATOM 525 C C . ASP A 1 67 ? -6.127 9.471 -9.789 1.00 95.50 67 ASP A C 1
ATOM 527 O O . ASP A 1 67 ? -6.870 9.860 -8.884 1.00 95.50 67 ASP A O 1
ATOM 531 N N . GLU A 1 68 ? -6.149 8.206 -10.217 1.00 96.19 68 GLU A N 1
ATOM 532 C CA . GLU A 1 68 ? -6.985 7.158 -9.628 1.00 96.19 68 GLU A CA 1
ATOM 533 C C . GLU A 1 68 ? -6.628 6.917 -8.153 1.00 96.19 68 GLU A C 1
ATOM 535 O O . GLU A 1 68 ? -7.510 6.897 -7.289 1.00 96.19 68 GLU A O 1
ATOM 540 N N . LEU A 1 69 ? -5.333 6.821 -7.834 1.00 95.75 69 LEU A N 1
ATOM 541 C CA . LEU A 1 69 ? -4.854 6.724 -6.455 1.00 95.75 69 LEU A CA 1
ATOM 542 C C . LEU A 1 69 ? -5.195 7.968 -5.634 1.00 95.75 69 LEU A C 1
ATOM 544 O O . LEU A 1 69 ? -5.596 7.834 -4.480 1.00 95.75 69 LEU A O 1
ATOM 548 N N . GLN A 1 70 ? -5.082 9.161 -6.216 1.00 93.56 70 GLN A N 1
ATOM 549 C CA . GLN A 1 70 ? -5.425 10.416 -5.557 1.00 93.56 70 GLN A CA 1
ATOM 550 C C . GLN A 1 70 ? -6.906 10.444 -5.181 1.00 93.56 70 GLN A C 1
ATOM 552 O O . GLN A 1 70 ? -7.235 10.793 -4.049 1.00 93.56 70 GLN A O 1
ATOM 557 N N . CYS A 1 71 ? -7.790 10.010 -6.085 1.00 90.94 71 CYS A N 1
ATOM 558 C CA . CYS A 1 71 ? -9.218 9.894 -5.799 1.00 90.94 71 CYS A CA 1
ATOM 559 C C . CYS A 1 71 ? -9.477 8.955 -4.615 1.00 90.94 71 CYS A C 1
ATOM 561 O O . CYS A 1 71 ? -10.245 9.301 -3.720 1.00 90.94 71 CYS A O 1
ATOM 563 N N . ILE A 1 72 ? -8.811 7.795 -4.573 1.00 90.88 72 ILE A N 1
ATOM 564 C CA . ILE A 1 72 ? -8.955 6.839 -3.467 1.00 90.88 72 ILE A CA 1
ATOM 565 C C . ILE A 1 72 ? -8.444 7.450 -2.160 1.00 90.88 72 ILE A C 1
ATOM 567 O O . ILE A 1 72 ? -9.168 7.446 -1.170 1.00 90.88 72 ILE A O 1
ATOM 571 N N . VAL A 1 73 ? -7.226 7.996 -2.143 1.00 86.50 73 VAL A N 1
ATOM 572 C CA . VAL A 1 73 ? -6.606 8.560 -0.933 1.00 86.50 73 VAL A CA 1
ATOM 573 C C . VAL A 1 73 ? -7.414 9.738 -0.387 1.00 86.50 73 VAL A C 1
ATOM 575 O O . VAL A 1 73 ? -7.612 9.828 0.821 1.00 86.50 73 VAL A O 1
ATOM 578 N N . SER A 1 74 ? -7.975 10.589 -1.249 1.00 82.38 74 SER A N 1
ATOM 579 C CA . SER A 1 74 ? -8.828 11.707 -0.828 1.00 82.38 74 SER A CA 1
ATOM 580 C C . SER A 1 74 ? -10.156 11.279 -0.190 1.00 82.38 74 SER A C 1
ATOM 582 O O . SER A 1 74 ? -10.730 12.049 0.577 1.00 82.38 74 SER A O 1
ATOM 584 N N . LEU A 1 75 ? -10.646 10.066 -0.468 1.00 79.25 75 LEU A N 1
ATOM 585 C CA . LEU A 1 75 ? -11.845 9.507 0.172 1.00 79.25 75 LEU A CA 1
ATOM 586 C C . LEU A 1 75 ? -11.554 8.900 1.552 1.00 79.25 75 LEU A C 1
ATOM 588 O O . LEU A 1 75 ? -12.478 8.559 2.293 1.00 79.25 75 LEU A O 1
ATOM 592 N N . ILE A 1 76 ? -10.278 8.748 1.903 1.00 78.38 76 ILE A N 1
ATOM 593 C CA . ILE A 1 76 ? -9.838 8.076 3.117 1.00 78.38 76 ILE A CA 1
ATOM 594 C C . ILE A 1 76 ? -9.528 9.125 4.181 1.00 78.38 76 ILE A C 1
ATOM 596 O O . ILE A 1 76 ? -8.442 9.694 4.231 1.00 78.38 76 ILE A O 1
ATOM 600 N N . THR A 1 77 ? -10.480 9.357 5.080 1.00 63.94 77 THR A N 1
ATOM 601 C CA . THR A 1 77 ? -10.267 10.170 6.284 1.00 63.94 77 THR A CA 1
ATOM 602 C C . THR A 1 77 ? -10.030 9.264 7.492 1.00 63.94 77 THR A C 1
ATOM 604 O O . THR A 1 77 ? -10.802 8.334 7.725 1.00 63.94 77 THR A O 1
ATOM 607 N N . ASP A 1 78 ? -8.977 9.537 8.265 1.00 68.81 78 ASP A N 1
ATOM 608 C CA . ASP A 1 78 ? -8.641 8.873 9.539 1.00 68.81 78 ASP A CA 1
ATOM 609 C C . ASP A 1 78 ? -8.297 7.367 9.476 1.00 68.81 78 ASP A C 1
ATOM 611 O O . ASP A 1 78 ? -8.249 6.705 10.516 1.00 68.81 78 ASP A O 1
ATOM 615 N N . CYS A 1 79 ? -8.029 6.806 8.292 1.00 76.25 79 CYS A N 1
ATOM 616 C CA . CYS A 1 79 ? -7.549 5.425 8.162 1.00 76.25 79 CYS A CA 1
ATOM 617 C C . CYS A 1 79 ? -6.087 5.392 7.734 1.00 76.25 79 CYS A C 1
ATOM 619 O O . CYS A 1 79 ? -5.607 6.262 7.009 1.00 76.25 79 CYS A O 1
ATOM 621 N N . THR A 1 80 ? -5.391 4.337 8.140 1.00 86.81 80 THR A N 1
ATOM 622 C CA . THR A 1 80 ? -4.039 4.088 7.665 1.00 86.81 80 THR A CA 1
ATOM 623 C C . THR A 1 80 ? -4.062 3.373 6.318 1.00 86.81 80 THR A C 1
ATOM 625 O O . THR A 1 80 ? -4.920 2.527 6.054 1.00 86.81 80 THR A O 1
ATOM 628 N N . VAL A 1 81 ? -3.117 3.725 5.449 1.00 92.00 81 VAL A N 1
ATOM 629 C CA . VAL A 1 81 ? -3.044 3.242 4.064 1.00 92.00 81 VAL A CA 1
ATOM 630 C C . VAL A 1 81 ? -1.717 2.539 3.834 1.00 92.00 81 VAL A C 1
ATOM 632 O O . VAL A 1 81 ? -0.668 3.025 4.255 1.00 92.00 81 VAL A O 1
ATOM 635 N N . ILE A 1 82 ? -1.774 1.412 3.127 1.00 95.62 82 ILE A N 1
ATOM 636 C CA . ILE A 1 82 ? -0.623 0.736 2.534 1.00 95.62 82 ILE A CA 1
ATOM 637 C C . ILE A 1 82 ? -0.888 0.633 1.038 1.00 95.62 82 ILE A C 1
ATOM 639 O O . ILE A 1 82 ? -1.866 0.012 0.623 1.00 95.62 82 ILE A O 1
ATOM 643 N N . ILE A 1 83 ? 0.000 1.211 0.238 1.00 97.56 83 ILE A N 1
ATOM 644 C CA . ILE A 1 83 ? 0.007 1.078 -1.215 1.00 97.56 83 ILE A CA 1
ATOM 645 C C . ILE A 1 83 ? 1.252 0.281 -1.593 1.00 97.56 83 ILE A C 1
ATOM 647 O O . ILE A 1 83 ? 2.369 0.640 -1.216 1.00 97.56 83 ILE A O 1
ATOM 651 N N . ALA A 1 84 ? 1.071 -0.802 -2.338 1.00 98.25 84 ALA A N 1
ATOM 652 C CA . ALA A 1 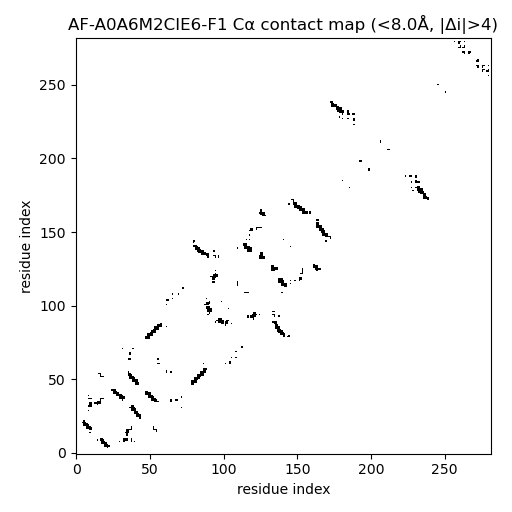84 ? 2.171 -1.615 -2.833 1.00 98.25 84 ALA A CA 1
ATOM 653 C C . ALA A 1 84 ? 1.922 -2.042 -4.276 1.00 98.25 84 ALA A C 1
ATOM 655 O O . ALA A 1 84 ? 0.791 -2.342 -4.657 1.00 98.25 84 ALA A O 1
ATOM 656 N N . GLY A 1 85 ? 2.966 -2.078 -5.093 1.00 97.81 85 GLY A N 1
ATOM 657 C CA . GLY A 1 85 ? 2.787 -2.429 -6.493 1.00 97.81 85 GLY A CA 1
ATOM 658 C C . GLY A 1 85 ? 3.988 -2.152 -7.372 1.00 97.81 85 GLY A C 1
ATOM 659 O O . GLY A 1 85 ? 4.978 -1.581 -6.921 1.00 97.81 85 GLY A O 1
ATOM 660 N N . ASP A 1 86 ? 3.860 -2.523 -8.640 1.00 98.06 86 ASP A N 1
ATOM 661 C CA . ASP A 1 86 ? 4.833 -2.201 -9.679 1.00 98.06 86 ASP A CA 1
ATOM 662 C C . ASP A 1 86 ? 4.478 -0.845 -10.297 1.00 98.06 86 ASP A C 1
ATOM 664 O O . ASP A 1 86 ? 3.452 -0.694 -10.965 1.00 98.06 86 ASP A O 1
ATOM 668 N N . PHE A 1 87 ? 5.325 0.156 -10.065 1.00 98.00 87 PHE A N 1
ATOM 669 C CA . PHE A 1 87 ? 5.131 1.505 -10.594 1.00 98.00 87 PHE A CA 1
ATOM 670 C C . PHE A 1 87 ? 5.872 1.731 -11.918 1.00 98.00 87 PHE A C 1
ATOM 672 O O . PHE A 1 87 ? 5.657 2.762 -12.569 1.00 98.00 87 PHE A O 1
ATOM 679 N N . ASN A 1 88 ? 6.754 0.807 -12.325 1.00 97.62 88 ASN A N 1
ATOM 680 C CA . ASN A 1 88 ? 7.652 0.977 -13.467 1.00 97.62 88 ASN A CA 1
ATOM 681 C C . ASN A 1 88 ? 8.333 2.359 -13.463 1.00 97.62 88 ASN A C 1
ATOM 683 O O . ASN A 1 88 ? 8.307 3.081 -14.460 1.00 97.62 88 ASN A O 1
ATOM 687 N N . SER A 1 89 ? 8.860 2.780 -12.310 1.00 96.75 89 SER A N 1
ATOM 688 C CA . SER A 1 89 ? 9.436 4.116 -12.114 1.00 96.75 89 SER A CA 1
ATOM 689 C C . SER A 1 89 ? 10.763 4.047 -11.368 1.00 96.75 89 SER A C 1
ATOM 691 O O . SER A 1 89 ? 10.975 3.156 -10.543 1.00 96.75 89 SER A O 1
ATOM 693 N N . LYS A 1 90 ? 11.673 4.983 -11.653 1.00 96.38 90 LYS A N 1
ATOM 694 C CA . LYS A 1 90 ? 13.028 4.985 -11.088 1.00 96.38 90 LYS A CA 1
ATOM 695 C C . LYS A 1 90 ? 13.268 6.253 -10.292 1.00 96.38 90 LYS A C 1
ATOM 697 O O . LYS A 1 90 ? 13.028 7.355 -10.776 1.00 96.38 90 LYS A O 1
ATOM 702 N N . HIS A 1 91 ? 13.802 6.110 -9.083 1.00 95.25 91 HIS A N 1
ATOM 703 C CA . HIS A 1 91 ? 14.252 7.238 -8.277 1.00 95.25 91 HIS A CA 1
ATOM 704 C C . HIS A 1 91 ? 15.247 6.796 -7.204 1.00 95.25 91 HIS A C 1
ATOM 706 O O . HIS A 1 91 ? 15.169 5.685 -6.679 1.00 95.25 91 HIS A O 1
ATOM 712 N N . ARG A 1 92 ? 16.122 7.724 -6.793 1.00 90.88 92 ARG A N 1
ATOM 713 C CA . ARG A 1 92 ? 17.144 7.490 -5.757 1.00 90.88 92 ARG A CA 1
ATOM 714 C C . ARG A 1 92 ? 16.583 7.147 -4.374 1.00 90.88 92 ARG A C 1
ATOM 716 O O . ARG A 1 92 ? 17.320 6.692 -3.509 1.00 90.88 92 ARG A O 1
ATOM 723 N N . MET A 1 93 ? 15.292 7.394 -4.152 1.00 88.12 93 MET A N 1
ATOM 724 C CA . MET A 1 93 ? 14.626 7.099 -2.878 1.00 88.12 93 MET A CA 1
ATOM 725 C C . MET A 1 93 ? 14.368 5.606 -2.671 1.00 88.12 93 MET A C 1
ATOM 727 O O . MET A 1 93 ? 14.268 5.178 -1.529 1.00 88.12 93 MET A O 1
ATOM 731 N N . TRP A 1 94 ? 14.267 4.820 -3.744 1.00 93.81 94 TRP A N 1
ATOM 732 C CA . TRP A 1 94 ? 13.936 3.393 -3.665 1.00 93.81 94 TRP A CA 1
ATOM 733 C C . TRP A 1 94 ? 14.910 2.486 -4.414 1.00 93.81 94 TRP A C 1
ATOM 735 O O . TRP A 1 94 ? 14.761 1.269 -4.353 1.00 93.81 94 TRP A O 1
ATOM 745 N N . GLY A 1 95 ? 15.926 3.048 -5.072 1.00 91.50 95 GLY A N 1
ATOM 746 C CA . GLY A 1 95 ? 17.009 2.283 -5.682 1.00 91.50 95 GLY A CA 1
ATOM 747 C C . GLY A 1 95 ? 18.196 3.156 -6.106 1.00 91.50 95 GLY A C 1
ATOM 748 O O . GLY A 1 95 ? 18.116 4.382 -6.054 1.00 91.50 95 GLY A O 1
ATOM 749 N N . PRO A 1 96 ? 19.304 2.549 -6.558 1.00 86.56 96 PRO A N 1
ATOM 750 C CA . PRO A 1 96 ? 20.534 3.256 -6.922 1.00 86.56 96 PRO A CA 1
ATOM 751 C C . PRO A 1 96 ? 20.483 3.950 -8.296 1.00 86.56 96 PRO A C 1
ATOM 753 O O . PRO A 1 96 ? 21.365 4.747 -8.618 1.00 86.56 96 PRO A O 1
ATOM 756 N N . ALA A 1 97 ? 19.479 3.649 -9.126 1.00 84.69 97 ALA A N 1
ATOM 757 C CA . ALA A 1 97 ? 19.369 4.180 -10.482 1.00 84.69 97 ALA A CA 1
ATOM 758 C C . ALA A 1 97 ? 19.141 5.705 -10.516 1.00 84.69 97 ALA A C 1
ATOM 760 O O . ALA A 1 97 ? 18.582 6.308 -9.595 1.00 84.69 97 ALA A O 1
ATOM 761 N N . ILE A 1 98 ? 19.547 6.335 -11.623 1.00 88.75 98 ILE A N 1
ATOM 762 C CA . ILE A 1 98 ? 19.187 7.729 -11.912 1.00 88.75 98 ILE A CA 1
ATOM 763 C C . ILE A 1 98 ? 17.665 7.809 -12.059 1.00 88.75 98 ILE A C 1
ATOM 765 O O . ILE A 1 98 ? 17.055 6.949 -12.699 1.00 88.75 98 ILE A O 1
ATOM 769 N N . GLY A 1 99 ? 17.068 8.823 -11.430 1.00 90.44 99 GLY A N 1
ATOM 770 C CA . GLY A 1 99 ? 15.625 9.011 -11.457 1.00 90.44 99 GLY A CA 1
ATOM 771 C C . GLY A 1 99 ? 15.098 9.345 -12.851 1.00 90.44 99 GLY A C 1
ATOM 772 O O . GLY A 1 99 ? 15.793 9.982 -13.641 1.00 90.44 99 GLY A O 1
ATOM 773 N N . ASP A 1 100 ? 13.870 8.922 -13.133 1.00 94.94 100 ASP A N 1
ATOM 774 C CA . ASP A 1 100 ? 13.137 9.263 -14.350 1.00 94.94 100 ASP A CA 1
ATOM 775 C C . ASP A 1 100 ? 11.942 10.184 -14.052 1.00 94.94 100 ASP A C 1
ATOM 777 O O . ASP A 1 100 ? 11.608 10.466 -12.898 1.00 94.94 100 ASP A O 1
ATOM 781 N N . VAL A 1 101 ? 11.300 10.682 -15.115 1.00 96.62 101 VAL A N 1
ATOM 782 C CA . VAL A 1 101 ? 10.130 11.572 -15.009 1.00 96.62 101 VAL A CA 1
ATOM 783 C C . VAL A 1 101 ? 9.010 10.904 -14.206 1.00 96.62 101 VAL A C 1
ATOM 785 O O . VAL A 1 101 ? 8.407 11.545 -13.347 1.00 96.62 101 VAL A O 1
ATOM 788 N N . ARG A 1 102 ? 8.798 9.597 -14.414 1.00 97.44 102 ARG A N 1
ATOM 789 C CA . ARG A 1 102 ? 7.799 8.810 -13.677 1.00 97.44 102 ARG A CA 1
ATOM 790 C C . ARG A 1 102 ? 8.103 8.791 -12.185 1.00 97.44 102 ARG A C 1
ATOM 792 O O . ARG A 1 102 ? 7.211 9.010 -11.376 1.00 97.44 102 ARG A O 1
ATOM 799 N N . GLY A 1 103 ? 9.360 8.578 -11.811 1.00 96.69 103 GLY A N 1
ATOM 800 C CA . GLY A 1 103 ? 9.803 8.598 -10.426 1.00 96.69 103 GLY A CA 1
ATOM 801 C C . GLY A 1 103 ? 9.593 9.965 -9.788 1.00 96.69 103 GLY A C 1
ATOM 802 O O . GLY A 1 103 ? 9.112 10.039 -8.661 1.00 96.69 103 GLY A O 1
ATOM 803 N N . SER A 1 104 ? 9.858 11.056 -10.512 1.00 95.56 104 SER A N 1
ATOM 804 C CA . SER A 1 1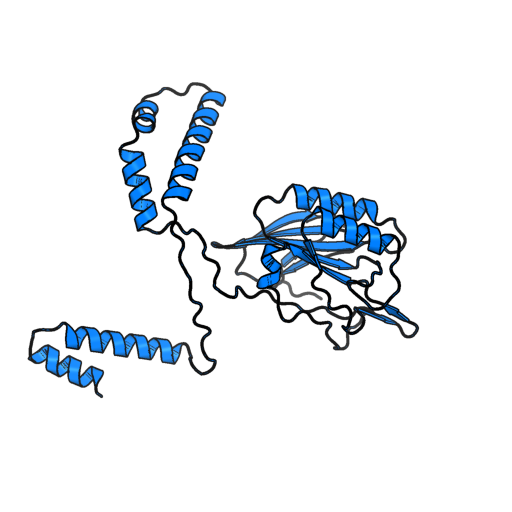04 ? 9.536 12.405 -10.028 1.00 95.56 104 SER A CA 1
ATOM 805 C C . SER A 1 104 ? 8.034 12.605 -9.787 1.00 95.56 104 SER A C 1
ATOM 807 O O . SER A 1 104 ? 7.668 13.178 -8.763 1.00 95.56 104 SER A O 1
ATOM 809 N N . GLN A 1 105 ? 7.165 12.096 -10.666 1.00 95.75 105 GLN A N 1
ATOM 810 C CA . GLN A 1 105 ? 5.705 12.155 -10.486 1.00 95.75 105 GLN A CA 1
ATOM 811 C C . GLN A 1 105 ? 5.248 11.343 -9.263 1.00 95.75 105 GLN A C 1
ATOM 813 O O . GLN A 1 105 ? 4.458 11.832 -8.456 1.00 95.75 105 GLN A O 1
ATOM 818 N N . VAL A 1 106 ? 5.803 10.142 -9.056 1.00 96.38 106 VAL A N 1
ATOM 819 C CA . VAL A 1 106 ? 5.525 9.332 -7.856 1.00 96.38 106 VAL A CA 1
ATOM 820 C C . VAL A 1 106 ? 5.967 10.060 -6.584 1.00 96.38 106 VAL A C 1
ATOM 822 O O . VAL A 1 106 ? 5.222 10.087 -5.609 1.00 96.38 106 VAL A O 1
ATOM 825 N N . VAL A 1 107 ? 7.141 10.699 -6.579 1.00 92.62 107 VAL A N 1
ATOM 826 C CA . VAL A 1 107 ? 7.618 11.475 -5.419 1.00 92.62 107 VAL A CA 1
ATOM 827 C C . VAL A 1 107 ? 6.697 12.658 -5.113 1.00 92.62 107 VAL A C 1
ATOM 829 O O . VAL A 1 107 ? 6.424 12.925 -3.941 1.00 92.62 107 VAL A O 1
ATOM 832 N N . GLN A 1 108 ? 6.187 13.347 -6.137 1.00 90.31 108 GLN A N 1
ATOM 833 C CA . GLN A 1 108 ? 5.206 14.421 -5.955 1.00 90.31 108 GLN A CA 1
ATOM 834 C C . GLN A 1 108 ? 3.909 13.893 -5.337 1.00 90.31 108 GLN A C 1
ATOM 836 O O . GLN A 1 108 ? 3.445 14.462 -4.351 1.00 90.31 108 GLN A O 1
ATOM 841 N N . PHE A 1 109 ? 3.378 12.777 -5.846 1.00 92.94 109 PHE A N 1
ATOM 842 C CA . PHE A 1 109 ? 2.196 12.115 -5.286 1.00 92.94 109 PHE A CA 1
ATOM 843 C C . PHE A 1 109 ? 2.399 11.714 -3.817 1.00 92.94 109 PHE A C 1
ATOM 845 O O . PHE A 1 109 ? 1.564 12.022 -2.968 1.00 92.94 109 PHE A O 1
ATOM 852 N N . VAL A 1 110 ? 3.528 11.075 -3.500 1.00 88.00 110 VAL A N 1
ATOM 853 C CA . VAL A 1 110 ? 3.876 10.655 -2.133 1.00 88.00 110 VAL A CA 1
ATOM 854 C C . VAL A 1 110 ? 3.935 11.859 -1.193 1.00 88.00 110 VAL A C 1
ATOM 856 O O . VAL A 1 110 ? 3.333 11.835 -0.122 1.00 88.00 110 VAL A O 1
ATOM 859 N N . THR A 1 111 ? 4.614 12.929 -1.613 1.00 81.94 111 THR A N 1
ATOM 860 C CA . THR A 1 111 ? 4.784 14.148 -0.807 1.00 81.94 111 THR A CA 1
ATOM 861 C C . THR A 1 111 ? 3.456 14.875 -0.591 1.00 81.94 111 THR A C 1
ATOM 863 O O . THR A 1 111 ? 3.185 15.337 0.514 1.00 81.94 111 THR A O 1
ATOM 866 N N . ALA A 1 112 ? 2.612 14.963 -1.622 1.00 82.12 112 ALA A N 1
ATOM 867 C CA . ALA A 1 112 ? 1.321 15.645 -1.548 1.00 82.12 112 ALA A CA 1
ATOM 868 C C . ALA A 1 112 ? 0.328 14.960 -0.592 1.00 82.12 112 ALA A C 1
ATOM 870 O O . ALA A 1 112 ? -0.550 15.627 -0.050 1.00 82.12 112 ALA A O 1
ATOM 871 N N . ASN A 1 113 ? 0.480 13.650 -0.374 1.00 83.62 113 ASN A N 1
ATOM 872 C CA . ASN A 1 113 ? -0.434 12.834 0.427 1.00 83.62 113 ASN A CA 1
ATOM 873 C C . ASN A 1 113 ? 0.149 12.398 1.786 1.00 83.62 113 ASN A C 1
ATOM 875 O O . ASN A 1 113 ? -0.411 11.505 2.418 1.00 83.62 113 ASN A O 1
ATOM 879 N N . ASP A 1 114 ? 1.263 12.996 2.232 1.00 84.00 114 ASP A N 1
ATOM 880 C CA . ASP A 1 114 ? 1.960 12.642 3.485 1.00 84.00 114 ASP A CA 1
ATOM 881 C C . ASP A 1 114 ? 2.227 11.125 3.618 1.00 84.00 114 ASP A C 1
ATOM 883 O O . ASP A 1 114 ? 2.029 10.484 4.658 1.00 84.00 114 ASP A O 1
ATOM 887 N N . LEU A 1 115 ? 2.643 10.523 2.500 1.00 87.62 115 LEU A N 1
ATOM 888 C CA . LEU A 1 115 ? 3.027 9.121 2.428 1.00 87.62 115 LEU A CA 1
ATOM 889 C C . LEU A 1 115 ? 4.537 8.973 2.626 1.00 87.62 115 LEU A C 1
ATOM 891 O O . LEU A 1 115 ? 5.335 9.858 2.318 1.00 87.62 115 LEU A O 1
ATOM 895 N N . VAL A 1 116 ? 4.943 7.799 3.093 1.00 89.25 116 VAL A N 1
ATOM 896 C CA . VAL A 1 116 ? 6.340 7.429 3.306 1.00 89.25 116 VAL A CA 1
ATOM 897 C C . VAL A 1 116 ? 6.667 6.193 2.487 1.00 89.25 116 VAL A C 1
ATOM 899 O O . VAL A 1 116 ? 5.956 5.192 2.544 1.00 89.25 116 VAL A O 1
ATOM 902 N N . ILE A 1 117 ? 7.768 6.251 1.742 1.00 92.88 117 ILE A N 1
ATOM 903 C CA . ILE A 1 117 ? 8.307 5.110 0.997 1.00 92.88 117 ILE A CA 1
ATOM 904 C C . ILE A 1 117 ? 9.089 4.223 1.968 1.00 92.88 117 ILE A C 1
ATOM 906 O O . ILE A 1 117 ? 10.025 4.690 2.614 1.00 92.88 117 ILE A O 1
ATOM 910 N N . LEU A 1 118 ? 8.708 2.948 2.066 1.00 95.12 118 LEU A N 1
ATOM 911 C CA . LEU A 1 118 ? 9.373 1.967 2.932 1.00 95.12 118 LEU A CA 1
ATOM 912 C C . LEU A 1 118 ? 10.571 1.284 2.269 1.00 95.12 118 LEU A C 1
ATOM 914 O O . LEU A 1 118 ? 11.364 0.643 2.959 1.00 95.12 118 LEU A O 1
ATOM 918 N N . ASN A 1 119 ? 10.702 1.396 0.946 1.00 93.81 119 ASN A N 1
ATOM 919 C CA . ASN A 1 119 ? 11.799 0.788 0.208 1.00 93.81 119 ASN A CA 1
ATOM 920 C C . ASN A 1 119 ? 13.162 1.223 0.760 1.00 93.81 119 ASN A C 1
ATOM 922 O O . ASN A 1 119 ? 13.428 2.407 0.955 1.00 93.81 119 ASN A O 1
ATOM 926 N N . ASN A 1 120 ? 14.062 0.255 0.935 1.00 88.50 12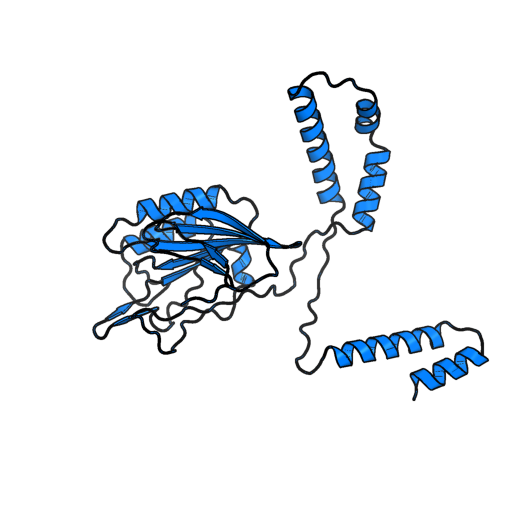0 ASN A N 1
ATOM 927 C CA . ASN A 1 120 ? 15.468 0.533 1.200 1.00 88.50 120 ASN A CA 1
ATOM 928 C C . ASN A 1 120 ? 16.208 0.718 -0.141 1.00 88.50 120 ASN A C 1
ATOM 930 O O . ASN A 1 120 ? 16.311 -0.256 -0.893 1.00 88.50 120 ASN A O 1
ATOM 934 N N . PRO A 1 121 ? 16.778 1.901 -0.443 1.00 85.88 121 PRO A N 1
ATOM 935 C CA . PRO A 1 121 ? 17.486 2.144 -1.704 1.00 85.88 121 PRO A CA 1
ATOM 936 C C . PRO A 1 121 ? 18.756 1.298 -1.875 1.00 85.88 121 PRO A C 1
ATOM 938 O O . PRO A 1 121 ? 19.251 1.167 -2.989 1.00 85.88 121 PRO A O 1
ATOM 941 N N . ASN A 1 122 ? 19.265 0.703 -0.791 1.00 88.00 122 ASN A N 1
ATOM 942 C CA . ASN A 1 122 ? 20.414 -0.207 -0.799 1.00 88.00 122 ASN A CA 1
ATOM 943 C C . ASN A 1 122 ? 20.003 -1.691 -0.795 1.00 88.00 122 ASN A C 1
ATOM 945 O O . ASN A 1 122 ? 20.830 -2.561 -0.527 1.00 88.00 122 ASN A O 1
ATOM 949 N N . SER A 1 123 ? 18.719 -1.995 -0.999 1.00 90.56 123 SER A N 1
ATOM 950 C CA . SER A 1 123 ? 18.246 -3.377 -1.100 1.00 90.56 123 SER A CA 1
ATOM 951 C C . SER A 1 123 ? 18.684 -4.041 -2.410 1.00 90.56 123 SER A C 1
ATOM 953 O O . SER A 1 123 ? 19.006 -3.340 -3.372 1.00 90.56 123 SER A O 1
ATOM 955 N N . PRO A 1 124 ? 18.664 -5.386 -2.484 1.00 94.12 124 PRO A N 1
ATOM 956 C CA . PRO A 1 124 ? 18.712 -6.089 -3.763 1.00 94.12 124 PRO A CA 1
ATOM 957 C C . PRO A 1 124 ? 17.618 -5.594 -4.730 1.00 94.12 124 PRO A C 1
ATOM 959 O O . PRO A 1 124 ? 16.602 -5.070 -4.269 1.00 94.12 124 PRO A O 1
ATOM 962 N N . PRO A 1 125 ? 17.794 -5.758 -6.051 1.00 95.50 125 PRO A N 1
ATOM 963 C CA . PRO A 1 125 ? 16.811 -5.333 -7.047 1.00 95.50 125 PRO A CA 1
ATOM 964 C C . PRO A 1 125 ? 15.457 -6.015 -6.858 1.00 95.50 125 PRO A C 1
ATOM 966 O O . PRO A 1 125 ? 15.383 -7.189 -6.494 1.00 95.50 125 PRO A O 1
ATOM 969 N N . THR A 1 126 ? 14.374 -5.288 -7.129 1.00 96.81 126 THR A N 1
ATOM 970 C CA . THR A 1 126 ? 13.012 -5.847 -7.095 1.00 96.81 126 THR A CA 1
ATOM 971 C C . THR A 1 126 ? 12.662 -6.559 -8.400 1.00 96.81 126 THR A C 1
ATOM 973 O O . THR A 1 126 ? 11.798 -7.426 -8.408 1.00 96.81 126 THR A O 1
ATOM 976 N N . PHE A 1 127 ? 13.379 -6.246 -9.479 1.00 95.94 127 PHE A N 1
ATOM 977 C CA . PHE A 1 127 ? 13.250 -6.863 -10.791 1.00 95.94 127 PHE A CA 1
ATOM 978 C C . PHE A 1 127 ? 14.634 -7.144 -11.374 1.00 95.94 127 PHE A C 1
ATOM 980 O O . PHE A 1 127 ? 15.441 -6.222 -11.517 1.00 95.94 127 PHE A O 1
ATOM 987 N N . THR A 1 128 ? 14.888 -8.397 -11.734 1.00 93.44 128 THR A N 1
ATOM 988 C CA . THR A 1 128 ? 16.157 -8.877 -12.280 1.00 93.44 128 THR A CA 1
ATOM 989 C C . THR A 1 128 ? 15.900 -9.699 -13.528 1.00 93.44 128 THR A C 1
ATOM 991 O O . THR A 1 128 ? 15.137 -10.657 -13.523 1.00 93.44 128 THR A O 1
ATOM 994 N N . THR A 1 129 ? 16.609 -9.353 -14.592 1.00 91.50 129 THR A N 1
ATOM 995 C CA . THR A 1 129 ? 16.677 -10.131 -15.832 1.00 91.50 129 THR A CA 1
ATOM 996 C C . THR A 1 129 ? 18.127 -10.536 -16.085 1.00 91.50 129 THR A C 1
ATOM 998 O O . THR A 1 129 ? 19.035 -9.954 -15.487 1.00 91.50 129 THR A O 1
ATOM 1001 N N . PRO A 1 130 ? 18.406 -11.441 -17.040 1.00 90.19 130 PRO A N 1
ATOM 1002 C CA . PRO A 1 130 ? 19.781 -11.729 -17.455 1.00 90.19 130 PRO A CA 1
ATOM 1003 C C . PRO A 1 130 ? 20.572 -10.506 -17.952 1.00 90.19 130 PRO A C 1
ATOM 1005 O O . PRO A 1 130 ? 21.791 -10.582 -18.081 1.00 90.19 130 PRO A O 1
ATOM 1008 N N . TYR A 1 131 ? 19.890 -9.398 -18.268 1.00 92.19 131 TYR A N 1
ATOM 1009 C CA . TYR A 1 131 ? 20.483 -8.214 -18.889 1.00 92.19 131 TYR A CA 1
ATOM 1010 C C . TYR A 1 131 ? 20.535 -6.991 -17.971 1.00 92.19 131 TYR A C 1
ATOM 1012 O O . TYR A 1 131 ? 21.361 -6.106 -18.192 1.00 92.19 131 TYR A O 1
ATOM 1020 N N . ALA A 1 132 ? 19.630 -6.892 -16.997 1.00 91.88 132 ALA A N 1
ATOM 1021 C CA . ALA A 1 132 ? 19.462 -5.686 -16.201 1.00 91.88 132 ALA A CA 1
ATOM 1022 C C . ALA A 1 132 ? 18.743 -5.938 -14.874 1.00 91.88 132 ALA A C 1
ATOM 1024 O O . ALA A 1 132 ? 17.813 -6.744 -14.801 1.00 91.88 132 ALA A O 1
ATOM 1025 N N . ASP A 1 133 ? 19.126 -5.126 -13.891 1.00 94.75 133 ASP A N 1
ATOM 1026 C CA . ASP A 1 133 ? 18.507 -5.009 -12.576 1.00 94.75 133 ASP A CA 1
ATOM 1027 C C . ASP A 1 133 ? 17.762 -3.676 -12.440 1.00 94.75 133 ASP A C 1
ATOM 1029 O O . ASP A 1 133 ? 18.212 -2.631 -12.928 1.00 94.75 133 ASP A O 1
ATOM 1033 N N . SER A 1 134 ? 16.619 -3.687 -11.753 1.00 95.50 134 SER A N 1
ATOM 1034 C CA . SER A 1 134 ? 15.858 -2.475 -11.461 1.00 95.50 134 SER A CA 1
ATOM 1035 C C . SER A 1 134 ? 15.042 -2.555 -10.164 1.00 95.50 134 SER A C 1
ATOM 1037 O O . SER A 1 134 ? 14.780 -3.627 -9.623 1.00 95.50 134 SER A O 1
ATOM 1039 N N . TRP A 1 135 ? 14.661 -1.378 -9.660 1.00 97.31 135 TRP A N 1
ATOM 1040 C CA . TRP A 1 135 ? 13.878 -1.176 -8.440 1.00 97.31 135 TRP A CA 1
ATOM 1041 C C . TRP A 1 135 ? 12.607 -0.427 -8.823 1.00 97.31 135 TRP A C 1
ATOM 1043 O O . TRP A 1 135 ? 12.561 0.801 -8.760 1.00 97.31 135 TRP A O 1
ATOM 1053 N N . ILE A 1 136 ? 11.627 -1.168 -9.327 1.00 97.50 136 ILE A N 1
ATOM 1054 C CA . ILE A 1 136 ? 10.391 -0.620 -9.906 1.00 97.50 136 ILE A CA 1
ATOM 1055 C C . ILE A 1 136 ? 9.151 -0.931 -9.063 1.00 97.50 136 ILE A C 1
ATOM 1057 O O . ILE A 1 136 ? 8.123 -0.269 -9.223 1.00 97.50 136 ILE A O 1
ATOM 1061 N N . ASP A 1 137 ? 9.276 -1.868 -8.122 1.00 98.31 137 ASP A N 1
ATOM 1062 C CA . ASP A 1 137 ? 8.233 -2.235 -7.173 1.00 98.31 137 ASP A CA 1
ATOM 1063 C C . ASP A 1 137 ? 8.353 -1.397 -5.895 1.00 98.31 137 ASP A C 1
ATOM 1065 O O . ASP A 1 137 ? 9.399 -1.368 -5.238 1.00 98.31 137 ASP A O 1
ATOM 1069 N N . LEU A 1 138 ? 7.275 -0.711 -5.520 1.00 98.00 138 LEU A N 1
ATOM 1070 C CA . LEU A 1 138 ? 7.252 0.220 -4.395 1.00 98.00 138 LEU A CA 1
ATOM 1071 C C . LEU A 1 138 ? 6.305 -0.246 -3.299 1.00 98.00 138 LEU A C 1
ATOM 1073 O O . LEU A 1 138 ? 5.266 -0.852 -3.549 1.00 98.00 138 LEU A O 1
ATOM 1077 N N . THR A 1 139 ? 6.665 0.088 -2.066 1.00 97.88 139 THR A N 1
ATOM 1078 C CA . THR A 1 139 ? 5.808 0.013 -0.889 1.00 97.88 139 THR A CA 1
ATOM 1079 C C . THR A 1 139 ? 5.787 1.390 -0.244 1.00 97.88 139 THR A C 1
ATOM 1081 O O . THR A 1 139 ? 6.823 1.892 0.194 1.00 97.88 139 THR A O 1
ATOM 1084 N N . MET A 1 140 ? 4.613 2.003 -0.167 1.00 95.44 140 MET A N 1
ATOM 1085 C CA . MET A 1 140 ? 4.411 3.284 0.498 1.00 95.44 140 MET A CA 1
ATOM 1086 C C . MET A 1 140 ? 3.265 3.192 1.500 1.00 95.44 140 MET A C 1
ATOM 1088 O O . MET A 1 140 ? 2.306 2.443 1.312 1.00 95.44 140 MET A O 1
ATOM 1092 N N . VAL A 1 141 ? 3.382 3.935 2.593 1.00 93.25 141 VAL A N 1
ATOM 1093 C CA . VAL A 1 141 ? 2.436 3.885 3.708 1.00 93.25 141 VAL A CA 1
ATOM 1094 C C . VAL A 1 141 ? 2.078 5.276 4.189 1.00 93.25 141 VAL A C 1
ATOM 1096 O O . VAL A 1 141 ? 2.869 6.203 4.046 1.00 93.25 141 VAL A O 1
ATOM 1099 N N . SER A 1 142 ? 0.912 5.420 4.812 1.00 88.25 142 SER A N 1
ATOM 1100 C CA . SER A 1 142 ? 0.586 6.624 5.585 1.00 88.25 142 SER A CA 1
ATOM 1101 C C . SER A 1 142 ? 1.652 6.874 6.653 1.00 88.25 142 SER A C 1
ATOM 1103 O O . SER A 1 142 ? 2.059 5.919 7.325 1.00 88.25 142 SER A O 1
ATOM 1105 N N . HIS A 1 143 ? 2.045 8.133 6.861 1.00 79.44 143 HIS A N 1
ATOM 1106 C CA . HIS A 1 143 ? 3.092 8.513 7.813 1.00 79.44 143 HIS A CA 1
ATOM 1107 C C . HIS A 1 143 ? 2.936 7.856 9.203 1.00 79.44 143 HIS A C 1
ATOM 1109 O O . HIS A 1 143 ? 3.917 7.357 9.763 1.00 79.44 143 HIS A O 1
ATOM 1115 N N . ASP A 1 144 ? 1.707 7.741 9.715 1.00 78.38 144 ASP A N 1
ATOM 1116 C CA . ASP A 1 144 ? 1.398 7.113 11.009 1.00 78.38 144 ASP A CA 1
ATOM 1117 C C . ASP A 1 144 ? 1.811 5.633 11.118 1.00 78.38 144 ASP A C 1
ATOM 1119 O O . ASP A 1 144 ? 2.197 5.183 12.199 1.00 78.38 144 ASP A O 1
ATOM 1123 N N . LEU A 1 145 ? 1.794 4.878 10.012 1.00 81.81 145 LEU A N 1
ATOM 1124 C CA . LEU A 1 145 ? 2.204 3.466 9.987 1.00 81.81 145 LEU A CA 1
ATOM 1125 C C . LEU A 1 145 ? 3.716 3.273 9.942 1.00 81.81 145 LEU A C 1
ATOM 1127 O O . LEU A 1 145 ? 4.192 2.173 10.219 1.00 81.81 145 LEU A O 1
ATOM 1131 N N . THR A 1 146 ? 4.483 4.313 9.620 1.00 77.38 146 THR A N 1
ATOM 1132 C CA . THR A 1 146 ? 5.938 4.203 9.434 1.00 77.38 146 THR A CA 1
ATOM 1133 C C . THR A 1 146 ? 6.633 3.655 10.680 1.00 77.38 146 THR A C 1
ATOM 1135 O O . THR A 1 146 ? 7.597 2.905 10.576 1.00 77.38 146 THR A O 1
ATOM 1138 N N . ARG A 1 147 ? 6.132 3.994 11.876 1.00 77.25 147 ARG A N 1
ATOM 1139 C CA . ARG A 1 147 ? 6.703 3.538 13.157 1.00 77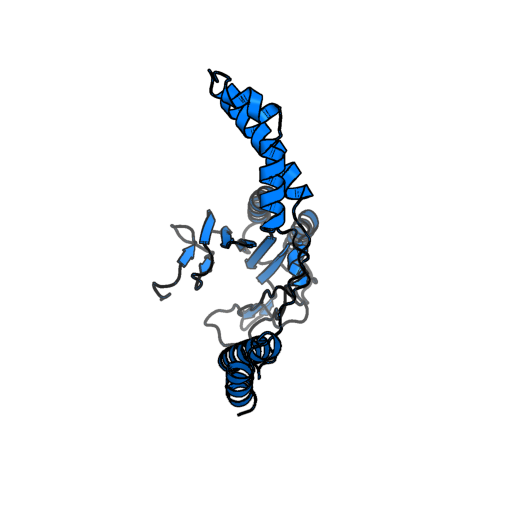.25 147 ARG A CA 1
ATOM 1140 C C . ARG A 1 147 ? 6.430 2.070 13.459 1.00 77.25 147 ARG A C 1
ATOM 1142 O O . ARG A 1 147 ? 7.189 1.458 14.205 1.00 77.25 147 ARG A O 1
ATOM 1149 N N . ASP A 1 148 ? 5.340 1.548 12.914 1.00 81.31 148 ASP A N 1
ATOM 1150 C CA . ASP A 1 148 ? 4.919 0.164 13.097 1.00 81.31 148 ASP A CA 1
ATOM 1151 C C . ASP A 1 148 ? 5.474 -0.739 11.986 1.00 81.31 148 ASP A C 1
ATOM 1153 O O . ASP A 1 148 ? 5.439 -1.961 12.122 1.00 81.31 148 ASP A O 1
ATOM 1157 N N . ALA A 1 149 ? 5.991 -0.157 10.898 1.00 85.62 149 ALA A N 1
ATOM 1158 C CA . ALA A 1 149 ? 6.618 -0.868 9.794 1.00 85.62 149 ALA A CA 1
ATOM 1159 C C . ALA A 1 149 ? 8.005 -1.395 10.188 1.00 85.62 149 ALA A C 1
ATOM 1161 O O . ALA A 1 149 ? 8.872 -0.659 10.658 1.00 85.62 149 ALA A O 1
ATOM 1162 N N . TYR A 1 150 ? 8.239 -2.683 9.960 1.00 86.25 150 TYR A N 1
ATOM 1163 C CA . TYR A 1 150 ? 9.514 -3.340 10.225 1.00 86.25 150 TYR A CA 1
ATOM 1164 C C . TYR A 1 150 ? 9.725 -4.514 9.267 1.00 86.25 150 TYR A C 1
ATOM 1166 O O . TYR A 1 150 ? 8.811 -4.951 8.566 1.00 86.25 150 TYR A O 1
ATOM 1174 N N . HIS A 1 151 ? 10.962 -5.016 9.224 1.00 88.75 151 HIS A N 1
ATOM 1175 C CA . HIS A 1 151 ? 11.359 -6.146 8.377 1.00 88.75 151 HIS A CA 1
ATOM 1176 C C . HIS A 1 151 ? 11.045 -5.971 6.881 1.00 88.75 151 HIS A C 1
ATOM 1178 O O . HIS A 1 151 ? 10.861 -6.967 6.188 1.00 88.75 151 HIS A O 1
ATOM 1184 N N . TRP A 1 152 ? 11.009 -4.735 6.369 1.00 95.00 152 TRP A N 1
ATOM 1185 C CA . TRP A 1 152 ? 10.943 -4.522 4.925 1.00 95.00 152 TRP A CA 1
ATOM 1186 C C . TRP A 1 152 ? 12.224 -5.059 4.275 1.00 95.00 152 TRP A C 1
ATOM 1188 O O . TRP A 1 152 ? 13.330 -4.644 4.638 1.00 95.00 152 TRP A O 1
ATOM 1198 N N . LYS A 1 153 ? 12.092 -6.001 3.340 1.00 94.12 153 LYS A N 1
ATOM 1199 C CA . LYS A 1 153 ? 13.208 -6.576 2.582 1.00 94.12 153 LYS A CA 1
ATOM 1200 C C . LYS A 1 153 ? 12.733 -7.173 1.262 1.00 94.12 153 LYS A C 1
ATOM 1202 O O . LYS A 1 153 ? 11.617 -7.676 1.146 1.00 94.12 153 LYS A O 1
ATOM 1207 N N . VAL A 1 154 ? 13.645 -7.204 0.300 1.00 93.62 154 VAL A N 1
ATOM 1208 C CA . VAL A 1 154 ? 13.499 -8.002 -0.917 1.00 93.62 154 VAL A CA 1
ATOM 1209 C C . VAL A 1 154 ? 13.968 -9.425 -0.614 1.00 93.62 154 VAL A C 1
ATOM 1211 O O . VAL A 1 154 ? 15.092 -9.632 -0.151 1.00 93.62 154 VAL A O 1
ATOM 1214 N N . LEU A 1 155 ? 13.106 -10.411 -0.836 1.00 90.00 155 LEU A N 1
ATOM 1215 C CA . LEU A 1 155 ? 13.425 -11.820 -0.658 1.00 90.00 155 LEU A CA 1
ATOM 1216 C C . LEU A 1 155 ? 14.280 -12.312 -1.826 1.00 90.00 155 LEU A C 1
ATOM 1218 O O . LEU A 1 155 ? 13.926 -12.146 -2.987 1.00 90.00 155 LEU A O 1
ATOM 1222 N N . GLN A 1 156 ? 15.390 -12.965 -1.500 1.00 83.88 156 GLN A N 1
ATOM 1223 C CA . GLN A 1 156 ? 16.291 -13.612 -2.458 1.00 83.88 156 GLN A CA 1
ATOM 1224 C C . GLN A 1 156 ? 15.977 -15.109 -2.537 1.00 83.88 156 GLN A C 1
ATOM 1226 O O . GLN A 1 156 ? 16.830 -15.962 -2.300 1.00 83.88 156 GLN A O 1
ATOM 1231 N N . ILE A 1 157 ? 14.704 -15.421 -2.774 1.00 86.00 157 ILE A N 1
ATOM 1232 C CA . ILE A 1 157 ? 14.234 -16.789 -2.998 1.00 86.00 157 ILE A CA 1
ATOM 1233 C C . ILE A 1 157 ? 13.907 -16.954 -4.480 1.00 86.00 157 ILE A C 1
ATOM 1235 O O . ILE A 1 157 ? 13.438 -15.990 -5.084 1.00 86.00 157 ILE A O 1
ATOM 1239 N N . PRO A 1 158 ? 14.110 -18.144 -5.071 1.00 80.56 158 PRO A N 1
ATOM 1240 C CA . PRO A 1 158 ? 13.730 -18.378 -6.455 1.00 80.56 158 PRO A CA 1
ATOM 1241 C C . PRO A 1 158 ? 12.250 -18.060 -6.668 1.00 80.56 158 PRO A C 1
ATOM 1243 O O . PRO A 1 158 ? 11.372 -18.673 -6.053 1.00 80.56 158 PRO A O 1
ATOM 1246 N N . THR A 1 159 ? 11.979 -17.094 -7.537 1.00 81.88 159 THR A N 1
ATOM 1247 C CA . THR A 1 159 ? 10.643 -16.827 -8.058 1.00 81.88 159 THR A CA 1
ATOM 1248 C C . THR A 1 159 ? 10.563 -17.418 -9.469 1.00 81.88 159 THR A C 1
ATOM 1250 O O . THR A 1 159 ? 11.574 -17.639 -10.132 1.00 81.88 159 THR A O 1
ATOM 1253 N N . LEU A 1 160 ? 9.355 -17.740 -9.937 1.00 86.19 160 LEU A N 1
ATOM 1254 C CA . LEU A 1 160 ? 9.124 -18.128 -11.338 1.00 86.19 160 LEU A CA 1
ATOM 1255 C C . LEU A 1 160 ? 8.847 -16.886 -12.207 1.00 86.19 160 LEU A C 1
ATOM 1257 O O . LEU A 1 160 ? 8.056 -16.945 -13.144 1.00 86.19 160 LEU A O 1
ATOM 1261 N N . SER A 1 161 ? 9.425 -15.747 -11.825 1.00 90.81 161 SER A N 1
ATOM 1262 C CA . SER A 1 161 ? 9.219 -14.421 -12.402 1.00 90.81 161 SER A CA 1
ATOM 1263 C C . SER A 1 161 ? 10.556 -13.683 -12.429 1.00 90.81 161 SER A C 1
ATOM 1265 O O . SER A 1 161 ? 11.456 -14.005 -11.663 1.00 90.81 161 SER A O 1
ATOM 1267 N N . ASP A 1 162 ? 10.663 -12.651 -13.256 1.00 93.38 162 ASP A N 1
ATOM 1268 C CA . ASP A 1 162 ? 11.789 -11.713 -13.191 1.00 93.38 162 ASP A CA 1
ATOM 1269 C C . ASP A 1 162 ? 11.665 -10.763 -11.976 1.00 93.38 162 ASP A C 1
ATOM 1271 O O . ASP A 1 162 ? 12.610 -10.063 -11.621 1.00 93.38 162 ASP A O 1
ATOM 1275 N N . HIS A 1 163 ? 10.507 -10.739 -11.301 1.00 95.25 163 HIS A N 1
ATOM 1276 C CA . HIS A 1 163 ? 10.305 -9.982 -10.061 1.00 95.25 163 HIS A CA 1
ATOM 1277 C C . HIS A 1 163 ? 10.678 -10.796 -8.815 1.00 95.25 163 HIS A C 1
ATOM 1279 O O . HIS A 1 163 ? 10.303 -11.965 -8.664 1.00 95.25 163 HIS A O 1
ATOM 1285 N N . ASN A 1 164 ? 11.329 -10.122 -7.871 1.00 94.88 164 ASN A N 1
ATOM 1286 C CA . ASN A 1 164 ? 11.634 -10.611 -6.536 1.00 94.88 164 ASN A CA 1
ATOM 1287 C C . ASN A 1 164 ? 10.523 -10.217 -5.558 1.00 94.88 164 ASN A C 1
ATOM 1289 O O . ASN A 1 164 ? 10.004 -9.101 -5.588 1.00 94.88 164 ASN A O 1
ATOM 1293 N N . TYR A 1 165 ? 10.166 -11.122 -4.646 1.00 95.62 165 TYR A N 1
ATOM 1294 C CA . TYR A 1 165 ? 9.148 -10.821 -3.642 1.00 95.62 165 TYR A CA 1
ATOM 1295 C C . TYR A 1 165 ? 9.635 -9.759 -2.659 1.00 95.62 165 TYR A C 1
ATOM 1297 O O . TYR A 1 165 ? 10.760 -9.822 -2.169 1.00 95.62 165 TYR A O 1
ATOM 1305 N N . ILE A 1 166 ? 8.752 -8.834 -2.299 1.00 96.81 166 ILE A N 1
ATOM 1306 C CA . ILE A 1 166 ? 8.969 -7.905 -1.193 1.00 96.81 166 ILE A CA 1
ATOM 1307 C C . ILE A 1 166 ? 8.179 -8.414 0.009 1.00 96.81 166 ILE A C 1
ATOM 1309 O O . ILE A 1 166 ? 6.976 -8.657 -0.080 1.00 96.81 166 ILE A O 1
ATOM 1313 N N . GLU A 1 167 ? 8.863 -8.567 1.138 1.00 95.06 167 GLU A N 1
ATOM 1314 C CA . GLU A 1 167 ? 8.258 -8.892 2.426 1.00 95.06 167 GLU A CA 1
ATOM 1315 C C . GLU A 1 167 ? 8.385 -7.686 3.352 1.00 95.06 167 GLU A C 1
ATOM 1317 O O . GLU A 1 167 ? 9.447 -7.074 3.452 1.00 95.06 167 GLU A O 1
ATOM 1322 N N . PHE A 1 168 ? 7.303 -7.350 4.046 1.00 94.50 168 PHE A N 1
ATOM 1323 C CA . PHE A 1 168 ? 7.294 -6.362 5.116 1.00 94.50 168 PHE A CA 1
ATOM 1324 C C . PHE A 1 168 ? 6.270 -6.759 6.170 1.00 94.50 168 PHE A C 1
ATOM 1326 O O . PHE A 1 168 ? 5.362 -7.555 5.927 1.00 94.50 168 PHE A O 1
ATOM 1333 N N . SER A 1 169 ? 6.426 -6.223 7.372 1.00 91.06 169 SER A N 1
ATOM 1334 C CA . SER A 1 169 ? 5.543 -6.511 8.493 1.00 91.06 169 SER A CA 1
ATOM 1335 C C . SER A 1 169 ? 5.153 -5.229 9.207 1.00 91.06 169 SER A C 1
ATOM 1337 O O . SER A 1 169 ? 5.929 -4.279 9.278 1.00 91.06 169 SER A O 1
ATOM 1339 N N . PHE A 1 170 ? 3.952 -5.231 9.776 1.00 85.31 170 PHE A N 1
ATOM 1340 C CA . PHE A 1 170 ? 3.496 -4.183 10.681 1.00 85.31 170 PHE A CA 1
ATOM 1341 C C . PHE A 1 170 ? 3.263 -4.788 12.054 1.00 85.31 170 PHE A C 1
ATOM 1343 O O . PHE A 1 170 ? 2.599 -5.814 12.199 1.00 85.31 170 PHE A O 1
ATOM 1350 N N . SER A 1 171 ? 3.893 -4.203 13.060 1.00 75.12 171 SER A N 1
ATOM 1351 C CA . SER A 1 171 ? 3.760 -4.599 14.451 1.00 75.12 171 SER A CA 1
ATOM 1352 C C . SER A 1 171 ? 3.406 -3.334 15.162 1.00 75.12 171 SER A C 1
ATOM 1354 O O . SER A 1 171 ? 4.182 -2.385 15.141 1.00 75.12 171 SER A O 1
ATOM 1356 N N . GLN A 1 172 ? 2.269 -3.342 15.838 1.00 58.38 172 GLN A N 1
ATOM 1357 C CA . GLN A 1 172 ? 1.952 -2.266 16.746 1.00 58.38 172 GLN A CA 1
ATOM 1358 C C . GLN A 1 172 ? 2.966 -2.327 17.897 1.00 58.38 172 GLN A C 1
ATOM 1360 O O . GLN A 1 172 ? 2.797 -3.074 18.864 1.00 58.38 172 GLN A O 1
ATOM 1365 N N . ALA A 1 173 ? 4.068 -1.585 17.779 1.00 43.69 173 ALA A N 1
ATOM 1366 C CA . ALA A 1 173 ? 4.995 -1.384 18.876 1.00 43.69 173 ALA A CA 1
ATOM 1367 C C . ALA A 1 173 ? 4.237 -0.522 19.884 1.00 43.69 173 ALA A C 1
ATOM 1369 O O . ALA A 1 173 ? 4.127 0.695 19.748 1.00 43.69 173 ALA A O 1
ATOM 1370 N N . HIS A 1 174 ? 3.586 -1.169 20.851 1.00 42.16 174 HIS A N 1
ATOM 1371 C CA . HIS A 1 174 ? 2.659 -0.489 21.736 1.00 42.16 174 HIS A CA 1
ATOM 1372 C C . HIS A 1 174 ? 3.361 0.568 22.598 1.00 42.16 174 HIS A C 1
ATOM 1374 O O . HIS A 1 174 ? 3.790 0.310 23.720 1.00 42.16 174 HIS A O 1
ATOM 1380 N N . THR A 1 175 ? 3.310 1.806 22.126 1.00 39.44 175 THR A N 1
ATOM 1381 C CA . THR A 1 175 ? 2.888 2.953 22.930 1.00 39.44 175 THR A CA 1
ATOM 1382 C C . THR A 1 175 ? 1.851 3.775 22.169 1.00 39.44 175 THR A C 1
ATOM 1384 O O . THR A 1 175 ? 1.870 5.002 22.197 1.00 39.44 175 THR A O 1
ATOM 1387 N N . SER A 1 176 ? 0.908 3.129 21.483 1.00 44.22 176 SER A N 1
ATOM 1388 C CA . SER A 1 176 ? -0.266 3.830 20.970 1.00 44.22 176 SER A CA 1
ATOM 1389 C C . SER A 1 176 ? -1.171 4.173 22.156 1.00 44.22 176 SER A C 1
ATOM 1391 O O . SER A 1 176 ? -1.897 3.321 22.680 1.00 44.22 176 SER A O 1
ATOM 1393 N N . SER A 1 177 ? -1.123 5.421 22.627 1.00 49.47 177 SER A N 1
ATOM 1394 C CA . SER A 1 177 ? -2.112 5.924 23.579 1.00 49.47 177 SER A CA 1
ATOM 1395 C C . SER A 1 177 ? -3.444 6.121 22.850 1.00 49.47 177 SER A C 1
ATOM 1397 O O . SER A 1 177 ? -3.812 7.239 22.492 1.00 49.47 177 SER A O 1
ATOM 1399 N N . ALA A 1 178 ? -4.165 5.033 22.597 1.00 57.03 178 ALA A N 1
ATOM 1400 C CA . ALA A 1 178 ? -5.494 5.113 22.020 1.00 57.03 178 ALA A CA 1
ATOM 1401 C C . ALA A 1 178 ? -6.449 5.686 23.072 1.00 57.03 178 ALA A C 1
ATOM 1403 O O . ALA A 1 178 ? -6.483 5.245 24.231 1.00 57.03 178 ALA A O 1
ATOM 1404 N N . LYS A 1 179 ? -7.227 6.698 22.680 1.00 63.88 179 LYS A N 1
ATOM 1405 C CA . LYS A 1 179 ? -8.371 7.140 23.473 1.00 63.88 179 LYS A CA 1
ATOM 1406 C C . LYS A 1 179 ? -9.445 6.065 23.353 1.00 63.88 179 LYS A C 1
ATOM 1408 O O . LYS A 1 179 ? -10.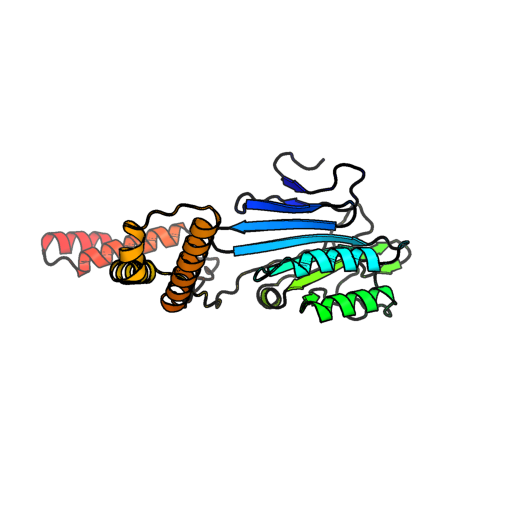128 5.981 22.345 1.00 63.88 179 LYS A O 1
ATOM 1413 N N . ARG A 1 180 ? -9.582 5.241 24.388 1.00 72.19 180 ARG A N 1
ATOM 1414 C CA . ARG A 1 180 ? -10.610 4.205 24.466 1.00 72.19 180 ARG A CA 1
ATOM 1415 C C . ARG A 1 180 ? -11.705 4.618 25.429 1.00 72.19 180 ARG A C 1
ATOM 1417 O O . ARG A 1 180 ? -11.450 5.080 26.551 1.00 72.19 180 ARG A O 1
ATOM 1424 N N . LEU A 1 181 ? -12.941 4.390 25.011 1.00 79.62 181 LEU A N 1
ATOM 1425 C CA . LEU A 1 181 ? -14.089 4.547 25.881 1.00 79.62 181 LEU A CA 1
ATOM 1426 C C . LEU A 1 181 ? -14.198 3.329 26.808 1.00 79.62 181 LEU A C 1
ATOM 1428 O O . LEU A 1 181 ? -14.741 2.286 26.457 1.00 79.62 181 LEU A O 1
ATOM 1432 N N . THR A 1 182 ? -13.645 3.464 28.014 1.00 79.12 182 THR A N 1
ATOM 1433 C CA . THR A 1 182 ? -13.772 2.448 29.077 1.00 79.12 182 THR A CA 1
ATOM 1434 C C . THR A 1 182 ? -15.231 2.243 29.495 1.00 79.12 182 THR A C 1
ATOM 1436 O O . THR A 1 182 ? -16.052 3.142 29.324 1.00 79.12 182 THR A O 1
ATOM 1439 N N . ASN A 1 183 ? -15.543 1.123 30.159 1.00 77.44 183 ASN A N 1
ATOM 1440 C CA . ASN A 1 183 ? -16.864 0.909 30.769 1.00 77.44 183 ASN A CA 1
ATOM 1441 C C . ASN A 1 183 ? -17.268 2.061 31.704 1.00 77.44 183 ASN A C 1
ATOM 1443 O O . ASN A 1 183 ? -18.394 2.536 31.630 1.00 77.44 183 ASN A O 1
ATOM 1447 N N . LEU A 1 184 ? -16.327 2.603 32.486 1.00 80.69 184 LEU A N 1
ATOM 1448 C CA . LEU A 1 184 ? -16.568 3.794 33.307 1.00 80.69 184 LEU A CA 1
ATOM 1449 C C . LEU A 1 184 ? -16.918 5.030 32.459 1.00 80.69 184 LEU A C 1
ATOM 1451 O O . LEU A 1 184 ? -17.766 5.829 32.846 1.00 80.69 184 LEU A O 1
ATOM 1455 N N . GLY A 1 185 ? -16.261 5.200 31.309 1.00 84.25 185 GLY A N 1
ATOM 1456 C CA . GLY A 1 185 ? -16.573 6.253 30.343 1.00 84.25 185 GLY A CA 1
ATOM 1457 C C . GLY A 1 185 ? -17.974 6.093 29.752 1.00 84.25 185 GLY A C 1
ATOM 1458 O O . GLY A 1 185 ? -18.724 7.063 29.730 1.00 84.25 185 GLY A O 1
ATOM 1459 N N . ARG A 1 186 ? -18.363 4.867 29.370 1.00 85.62 186 ARG A N 1
ATOM 1460 C CA . ARG A 1 186 ? -19.724 4.541 28.904 1.00 85.62 186 ARG A CA 1
ATOM 1461 C C . ARG A 1 186 ? -20.775 4.893 29.958 1.00 85.62 186 ARG A C 1
ATOM 1463 O O . ARG A 1 186 ? -21.730 5.592 29.645 1.00 85.62 186 ARG A O 1
ATOM 1470 N N . THR A 1 187 ? -20.560 4.510 31.218 1.00 86.69 187 THR A N 1
ATOM 1471 C CA . THR A 1 187 ? -21.468 4.862 32.324 1.00 86.69 187 THR A CA 1
ATOM 1472 C C . THR A 1 187 ? -21.584 6.376 32.515 1.00 86.69 187 THR A C 1
ATOM 1474 O O . THR A 1 187 ? -22.677 6.886 32.738 1.00 86.69 187 THR A O 1
ATOM 1477 N N . LYS A 1 188 ? -20.480 7.125 32.383 1.00 87.81 188 LYS A N 1
ATOM 1478 C CA . LYS A 1 188 ? -20.504 8.595 32.473 1.00 87.81 188 LYS A CA 1
ATOM 1479 C C . LYS A 1 188 ? -21.284 9.249 31.336 1.00 87.81 188 LYS A C 1
ATOM 1481 O O . LYS A 1 188 ? -21.986 10.221 31.594 1.00 87.81 188 LYS A O 1
ATOM 1486 N N . ILE A 1 189 ? -21.173 8.722 30.115 1.00 89.75 189 ILE A N 1
ATOM 1487 C CA . ILE A 1 189 ? -21.979 9.175 28.975 1.00 89.75 189 ILE A CA 1
ATOM 1488 C C . ILE A 1 189 ? -23.456 8.928 29.262 1.00 89.75 189 ILE A C 1
ATOM 1490 O O . ILE A 1 189 ? -24.234 9.868 29.192 1.00 89.75 189 ILE A O 1
ATOM 1494 N N . LEU A 1 190 ? -23.829 7.707 29.654 1.00 87.88 190 LEU A N 1
ATOM 1495 C CA . LEU A 1 190 ? -25.221 7.360 29.952 1.00 87.88 190 LEU A CA 1
ATOM 1496 C C . LEU A 1 190 ? -25.816 8.249 31.050 1.00 87.88 190 LEU A C 1
ATOM 1498 O O . LEU A 1 190 ? -26.912 8.767 30.877 1.00 87.88 190 LEU A O 1
ATOM 1502 N N . ASN A 1 191 ? -25.074 8.498 32.133 1.00 87.69 191 ASN A N 1
ATOM 1503 C CA . ASN A 1 191 ? -25.524 9.410 33.186 1.00 87.69 191 ASN A CA 1
ATOM 1504 C C . ASN A 1 191 ? -25.705 10.841 32.667 1.00 87.69 191 ASN A C 1
ATOM 1506 O O . ASN A 1 191 ? -26.659 11.507 33.045 1.00 87.69 191 ASN A O 1
ATOM 1510 N N . LYS A 1 192 ? -24.825 11.319 31.778 1.00 87.88 192 LYS A N 1
ATOM 1511 C CA . LYS A 1 192 ? -24.969 12.661 31.204 1.00 87.88 192 LYS A CA 1
ATOM 1512 C C . LYS A 1 192 ? -26.123 12.782 30.220 1.00 87.88 192 LYS A C 1
ATOM 1514 O O . LYS A 1 192 ? -26.798 13.798 30.254 1.00 87.88 192 LYS A O 1
ATOM 1519 N N . LEU A 1 193 ? -26.344 11.765 29.390 1.00 85.94 193 LEU A N 1
ATOM 1520 C CA . LEU A 1 193 ? -27.478 11.714 28.468 1.00 85.94 193 LEU A CA 1
ATOM 1521 C C . LEU A 1 193 ? -28.806 11.616 29.225 1.00 85.94 193 LEU A C 1
ATOM 1523 O O . LEU A 1 193 ? -29.780 12.240 28.824 1.00 85.94 193 LEU A O 1
ATOM 1527 N N . LYS A 1 194 ? -28.835 10.881 30.345 1.00 83.06 194 LYS A N 1
ATOM 1528 C CA . LYS A 1 194 ? -30.006 10.788 31.225 1.00 83.06 194 LYS A CA 1
ATOM 1529 C C . LYS A 1 194 ? -30.445 12.159 31.753 1.00 83.06 194 LYS A C 1
ATOM 1531 O O . LYS A 1 194 ? -31.641 12.419 31.824 1.00 83.06 194 LYS A O 1
ATOM 1536 N N . ASP A 1 195 ? -29.487 13.015 32.101 1.00 83.19 195 ASP A N 1
ATOM 1537 C CA . ASP A 1 195 ? -29.745 14.352 32.649 1.00 83.19 195 ASP A CA 1
ATOM 1538 C C . ASP A 1 195 ? -29.845 15.441 31.556 1.00 83.19 195 ASP A C 1
ATOM 1540 O O . ASP A 1 195 ? -29.929 16.633 31.862 1.00 83.19 195 ASP A O 1
ATOM 1544 N N . ASP A 1 196 ? -29.796 15.067 30.272 1.00 83.75 196 ASP A N 1
ATOM 1545 C CA . ASP A 1 196 ? -29.773 16.018 29.165 1.00 83.75 196 ASP A CA 1
ATOM 1546 C C . ASP A 1 196 ? -31.187 16.517 28.819 1.00 83.75 196 ASP A C 1
ATOM 1548 O O . ASP A 1 196 ? -32.062 15.777 28.362 1.00 83.75 196 ASP A O 1
ATOM 1552 N N . THR A 1 197 ? -31.394 17.823 29.004 1.00 83.38 197 THR A N 1
ATOM 1553 C CA . THR A 1 197 ? -32.676 18.499 28.750 1.00 83.38 197 THR A CA 1
ATOM 1554 C C . THR A 1 197 ? -33.138 18.457 27.291 1.00 83.38 197 THR A C 1
ATOM 1556 O O . THR A 1 197 ? -34.317 18.674 27.020 1.00 83.38 197 THR A O 1
ATOM 1559 N N . TRP A 1 198 ? -32.239 18.228 26.331 1.00 86.38 198 TRP A N 1
ATOM 1560 C CA . TRP A 1 198 ? -32.614 18.076 24.929 1.00 86.38 198 TRP A CA 1
ATOM 1561 C C . TRP A 1 198 ? -33.248 16.706 24.670 1.00 86.38 198 TRP A C 1
ATOM 1563 O O . TRP A 1 198 ? -34.285 16.642 24.010 1.00 86.38 198 TRP A O 1
ATOM 1573 N N . PHE A 1 199 ? -32.691 15.634 25.243 1.00 80.56 199 PHE A N 1
ATOM 1574 C CA . PHE A 1 199 ? -33.261 14.287 25.123 1.00 80.56 199 PHE A CA 1
ATOM 1575 C C . PHE A 1 199 ? -34.655 14.210 25.735 1.00 80.56 199 PHE A C 1
ATOM 1577 O O . PHE A 1 199 ? -35.570 13.671 25.116 1.00 80.56 199 PHE A O 1
ATOM 1584 N N . THR A 1 200 ? -34.841 14.795 26.919 1.00 78.81 200 THR A N 1
ATOM 1585 C CA . THR A 1 200 ? -36.151 14.798 27.581 1.00 78.81 200 THR A CA 1
ATOM 1586 C C . THR A 1 200 ? -37.206 15.561 26.784 1.00 78.81 200 THR A C 1
ATOM 1588 O O . THR A 1 200 ? -38.360 15.146 26.760 1.00 78.81 200 THR A O 1
ATOM 1591 N N . LYS A 1 201 ? -36.818 16.628 26.074 1.00 81.38 201 LYS A N 1
ATOM 1592 C CA . LYS A 1 201 ? -37.716 17.369 25.176 1.00 81.38 201 LYS A CA 1
ATOM 1593 C C . LYS A 1 201 ? -38.088 16.573 23.927 1.00 81.38 201 LYS A C 1
ATOM 1595 O O . LYS A 1 201 ? -39.235 16.642 23.505 1.00 81.38 201 LYS A O 1
ATOM 1600 N N . ILE A 1 202 ? -37.154 15.811 23.357 1.00 80.81 202 ILE A N 1
ATOM 1601 C CA . ILE A 1 202 ? -37.396 15.054 22.120 1.00 80.81 202 ILE A CA 1
ATOM 1602 C C . ILE A 1 202 ? -38.325 13.856 22.309 1.00 80.81 202 ILE A C 1
ATOM 1604 O O . ILE A 1 202 ? -39.096 13.567 21.400 1.00 80.81 202 ILE A O 1
ATOM 1608 N N . ILE A 1 203 ? -38.295 13.181 23.462 1.00 76.81 203 ILE A N 1
ATOM 1609 C CA . ILE A 1 203 ? -39.093 11.962 23.709 1.00 76.81 203 ILE A CA 1
ATOM 1610 C C . ILE A 1 203 ? -40.609 12.194 23.513 1.00 76.81 203 ILE A C 1
ATOM 1612 O O . ILE A 1 203 ? -41.335 11.245 23.232 1.00 76.81 203 ILE A O 1
ATOM 1616 N N . GLY A 1 204 ? -41.086 13.442 23.608 1.00 73.31 204 GLY A N 1
ATOM 1617 C CA . GLY A 1 204 ? -42.484 13.820 23.360 1.00 73.31 204 GLY A CA 1
ATOM 1618 C C . GLY A 1 204 ? -42.740 14.621 22.077 1.00 73.31 204 GLY A C 1
ATOM 1619 O O . GLY A 1 204 ? -43.871 15.055 21.860 1.00 73.31 204 GLY A O 1
ATOM 1620 N N . CYS A 1 205 ? -41.729 14.871 21.240 1.00 78.06 205 CYS A N 1
ATOM 1621 C CA . CYS A 1 205 ? -41.907 15.630 20.003 1.00 78.06 205 CYS A CA 1
ATOM 1622 C C . CYS A 1 205 ? -42.452 14.738 18.884 1.00 78.06 205 CYS A C 1
ATOM 1624 O O . CYS A 1 205 ? -41.887 13.689 18.586 1.00 78.06 205 CYS A O 1
ATOM 1626 N N . ASN A 1 206 ? -43.506 15.195 18.204 1.00 77.75 206 ASN A N 1
ATOM 1627 C CA . ASN A 1 206 ? -43.970 14.547 16.983 1.00 77.75 206 ASN A CA 1
ATOM 1628 C C . ASN A 1 206 ? -43.068 14.968 15.811 1.00 77.75 206 ASN A C 1
ATOM 1630 O O . ASN A 1 206 ? -43.053 16.140 15.430 1.00 77.75 206 ASN A O 1
ATOM 1634 N N . ILE A 1 207 ? -42.287 14.032 15.271 1.00 80.88 207 ILE A N 1
ATOM 1635 C CA . ILE A 1 207 ? -41.354 14.288 14.168 1.00 80.88 207 ILE A CA 1
ATOM 1636 C C . ILE A 1 207 ? -42.068 13.949 12.859 1.00 80.88 207 ILE A C 1
ATOM 1638 O O . ILE A 1 207 ? -42.228 12.783 12.511 1.00 80.88 207 ILE A O 1
ATOM 1642 N N . GLY A 1 208 ? -42.535 14.981 12.157 1.00 82.12 208 GLY A N 1
ATOM 1643 C CA . GLY A 1 208 ? -43.436 14.833 11.009 1.00 82.12 208 GLY A CA 1
ATOM 1644 C C . GLY A 1 208 ? -42.782 14.787 9.627 1.00 82.12 208 GLY A C 1
ATOM 1645 O O . GLY A 1 208 ? -43.512 14.678 8.647 1.00 82.12 208 GLY A O 1
ATOM 1646 N N . SER A 1 209 ? -41.451 14.902 9.514 1.00 88.81 209 SER A N 1
ATOM 1647 C CA . SER A 1 209 ? -40.765 14.883 8.212 1.00 88.81 209 SER A CA 1
ATOM 1648 C C . SER A 1 209 ? -39.406 14.162 8.250 1.00 88.81 209 SER A C 1
ATOM 1650 O O . SER A 1 209 ? -38.751 14.150 9.299 1.00 88.81 209 SER A O 1
ATOM 1652 N N . PRO A 1 210 ? -38.948 13.586 7.121 1.00 83.94 210 PRO A N 1
ATOM 1653 C CA . PRO A 1 210 ? -37.619 12.979 7.001 1.00 83.94 210 PRO A CA 1
ATOM 1654 C C . PRO A 1 210 ? -36.471 13.940 7.340 1.00 83.94 210 PRO A C 1
ATO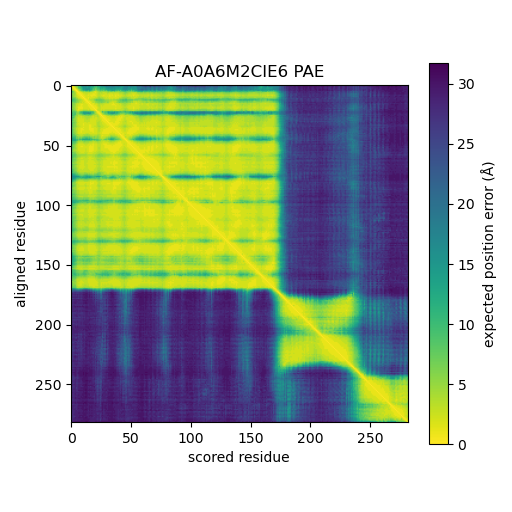M 1656 O O . PRO A 1 210 ? -35.494 13.554 7.978 1.00 83.94 210 PRO A O 1
ATOM 1659 N N . GLU A 1 211 ? -36.602 15.214 6.979 1.00 87.00 211 GLU A N 1
ATOM 1660 C CA . GLU A 1 211 ? -35.615 16.255 7.277 1.00 87.00 211 GLU A CA 1
ATOM 1661 C C . GLU A 1 211 ? -35.526 16.497 8.784 1.00 87.00 211 GLU A C 1
ATOM 1663 O O . GLU A 1 211 ? -34.433 16.592 9.339 1.00 87.00 211 GLU A O 1
ATOM 1668 N N . ALA A 1 212 ? -36.673 16.521 9.469 1.00 82.69 212 ALA A N 1
ATOM 1669 C CA . ALA A 1 212 ? -36.719 16.648 10.917 1.00 82.69 212 ALA A CA 1
ATOM 1670 C C . ALA A 1 212 ? -36.083 15.432 11.620 1.00 82.69 212 ALA A C 1
ATOM 1672 O O . ALA A 1 212 ? -35.420 15.604 12.642 1.00 82.69 212 ALA A O 1
ATOM 1673 N N . ILE A 1 213 ? -36.213 14.222 11.060 1.00 85.81 213 ILE A N 1
ATOM 1674 C CA . ILE A 1 213 ? -35.516 13.022 11.556 1.00 85.81 213 ILE A CA 1
ATOM 1675 C C . ILE A 1 213 ? -33.998 13.183 11.407 1.00 85.81 213 ILE A C 1
ATOM 1677 O O . ILE A 1 213 ? -33.273 13.000 12.386 1.00 85.81 213 ILE A O 1
ATOM 1681 N N . ASN A 1 214 ? -33.516 13.574 10.225 1.00 87.31 214 ASN A N 1
ATOM 1682 C CA . ASN A 1 214 ? -32.084 13.763 9.978 1.00 87.31 214 ASN A CA 1
ATOM 1683 C C . ASN A 1 214 ? -31.482 14.822 10.912 1.00 87.31 214 ASN A C 1
ATOM 1685 O O . ASN A 1 214 ? -30.457 14.574 11.538 1.00 87.31 214 ASN A O 1
ATOM 1689 N N . MET A 1 215 ? -32.176 15.944 11.129 1.00 84.94 215 MET A N 1
ATOM 1690 C CA . MET A 1 215 ? -31.738 16.970 12.084 1.00 84.94 215 MET A CA 1
ATOM 1691 C C . MET A 1 215 ? -31.614 16.441 13.521 1.00 84.94 215 MET A C 1
ATOM 1693 O O . MET A 1 215 ? -30.722 16.853 14.270 1.00 84.94 215 MET A O 1
ATOM 1697 N N . VAL A 1 216 ? -32.509 15.539 13.935 1.00 88.00 216 VAL A N 1
ATOM 1698 C CA . VAL A 1 216 ? -32.443 14.895 15.254 1.00 88.00 216 VAL A CA 1
ATOM 1699 C C . VAL A 1 216 ? -31.263 13.930 15.334 1.00 88.00 216 VAL A C 1
ATOM 1701 O O . VAL A 1 216 ? -30.544 13.939 16.336 1.00 88.00 216 VAL A O 1
ATOM 1704 N N . ILE A 1 217 ? -31.037 13.143 14.282 1.00 86.19 217 ILE A N 1
ATOM 1705 C CA . ILE A 1 217 ? -29.919 12.202 14.174 1.00 86.19 217 ILE A CA 1
ATOM 1706 C C . ILE A 1 217 ? -28.577 12.944 14.219 1.00 86.19 217 ILE A C 1
ATOM 1708 O O . ILE A 1 217 ? -27.717 12.600 15.031 1.00 86.19 217 ILE A O 1
ATOM 1712 N N . ASP A 1 218 ? -28.417 14.006 13.434 1.00 87.38 218 ASP A N 1
ATOM 1713 C CA . ASP A 1 218 ? -27.187 14.802 13.391 1.00 87.38 218 ASP A CA 1
ATOM 1714 C C . ASP A 1 218 ? -26.868 15.406 14.757 1.00 87.38 218 ASP A C 1
ATOM 1716 O O . ASP A 1 218 ? -25.737 15.345 15.249 1.00 87.38 218 ASP A O 1
ATOM 1720 N N . LYS A 1 219 ? -27.893 15.941 15.426 1.00 87.06 219 LYS A N 1
ATOM 1721 C CA . LYS A 1 219 ? -27.742 16.514 16.762 1.00 87.06 219 LYS A CA 1
ATOM 1722 C C . LYS A 1 219 ? -27.422 15.451 17.814 1.00 87.06 219 LYS A C 1
ATOM 1724 O O . LYS A 1 219 ? -26.583 15.699 18.684 1.00 87.06 219 LYS A O 1
ATOM 1729 N N . PHE A 1 220 ? -28.028 14.267 17.721 1.00 88.56 220 PHE A N 1
ATOM 1730 C CA . PHE A 1 220 ? -27.693 13.123 18.569 1.00 88.56 220 PHE A CA 1
ATOM 1731 C C . PHE A 1 220 ? -26.222 12.733 18.405 1.00 88.56 220 PHE A C 1
ATOM 1733 O O . PHE A 1 220 ? -25.491 12.644 19.397 1.00 88.56 220 PHE A O 1
ATOM 1740 N N . TYR A 1 221 ? -25.774 12.549 17.161 1.00 85.81 221 TYR A N 1
ATOM 1741 C CA . TYR A 1 221 ? -24.393 12.189 16.868 1.00 85.81 221 TYR A CA 1
ATOM 1742 C C . TYR A 1 221 ? -23.427 13.259 17.366 1.00 85.81 221 TYR A C 1
ATOM 1744 O O . TYR A 1 221 ? -22.455 12.917 18.039 1.00 85.81 221 TYR A O 1
ATOM 1752 N N . ALA A 1 222 ? -23.714 14.544 17.151 1.00 85.81 222 ALA A N 1
ATOM 1753 C CA . ALA A 1 222 ? -22.880 15.636 17.648 1.00 85.81 222 ALA A CA 1
ATOM 1754 C C . ALA A 1 222 ? -22.679 15.570 19.176 1.00 85.81 222 ALA A C 1
ATOM 1756 O O . ALA A 1 222 ? -21.545 15.653 19.663 1.00 85.81 222 ALA A O 1
ATOM 1757 N N . ILE A 1 223 ? -23.758 15.355 19.938 1.00 87.06 223 ILE A N 1
ATOM 1758 C CA . ILE A 1 223 ? -23.699 15.214 21.401 1.00 87.06 223 ILE A CA 1
ATOM 1759 C C . ILE A 1 223 ? -22.912 13.955 21.786 1.00 87.06 223 ILE A C 1
ATOM 1761 O O . ILE A 1 223 ? -21.996 14.018 22.613 1.00 87.06 223 ILE A O 1
ATOM 1765 N N . TYR A 1 224 ? -23.223 12.815 21.170 1.00 87.12 224 TYR A N 1
ATOM 1766 C CA . TYR A 1 224 ? -22.559 11.546 21.451 1.00 87.12 224 TYR A CA 1
ATOM 1767 C C . TYR A 1 224 ? -21.051 11.612 21.180 1.00 87.12 224 TYR A C 1
ATOM 1769 O O . TYR A 1 224 ? -20.256 11.238 22.045 1.00 87.12 224 TYR A O 1
ATOM 1777 N N . TYR A 1 225 ? -20.635 12.143 20.028 1.00 84.12 225 TYR A N 1
ATOM 1778 C CA . TYR A 1 225 ? -19.225 12.288 19.665 1.00 84.12 225 TYR A CA 1
ATOM 1779 C C . TYR A 1 225 ? -18.485 13.231 20.618 1.00 84.12 225 TYR A C 1
ATOM 1781 O O . TYR A 1 225 ? -17.373 12.911 21.056 1.00 84.12 225 TYR A O 1
ATOM 1789 N N . ALA A 1 226 ? -19.096 14.353 21.012 1.00 85.56 226 ALA A N 1
ATOM 1790 C CA . ALA A 1 226 ? -18.508 15.273 21.983 1.00 85.56 226 ALA A CA 1
ATOM 1791 C C . ALA A 1 226 ? -18.276 14.597 23.348 1.00 85.56 226 ALA A C 1
ATOM 1793 O O . ALA A 1 226 ? -17.184 14.688 23.924 1.00 85.56 226 ALA A O 1
ATOM 1794 N N . LEU A 1 227 ? -19.272 13.863 23.855 1.00 86.88 227 LEU A N 1
ATOM 1795 C CA . LEU A 1 227 ? -19.169 13.141 25.126 1.00 86.88 227 LEU A CA 1
ATOM 1796 C C . LEU A 1 227 ? -18.191 11.961 25.035 1.00 86.88 227 LEU A C 1
ATOM 1798 O O . LEU A 1 227 ? -17.390 11.757 25.950 1.00 86.88 227 LEU A O 1
ATOM 1802 N N . SER A 1 228 ? -18.196 11.228 23.922 1.00 84.50 228 SER A N 1
ATOM 1803 C CA . SER A 1 228 ? -17.262 10.135 23.651 1.00 84.50 228 SER A CA 1
ATOM 1804 C C . SER A 1 228 ? -15.816 10.629 23.664 1.00 84.50 228 SER A C 1
ATOM 1806 O O . SER A 1 228 ? -14.985 10.079 24.391 1.00 84.50 228 SER A O 1
ATOM 1808 N N . ARG A 1 229 ? -15.507 11.743 22.984 1.00 82.44 229 ARG A N 1
ATOM 1809 C CA . ARG A 1 229 ? -14.164 12.355 23.012 1.00 82.44 229 ARG A CA 1
ATOM 1810 C C . ARG A 1 229 ? -13.754 12.826 24.406 1.00 82.44 229 ARG A C 1
ATOM 1812 O O . ARG A 1 229 ? -12.577 12.708 24.759 1.00 82.44 229 ARG A O 1
ATOM 1819 N N . ARG A 1 230 ? -14.702 13.355 25.189 1.00 83.44 230 ARG A N 1
ATOM 1820 C CA . ARG A 1 230 ? -14.473 13.861 26.553 1.00 83.44 230 ARG A CA 1
ATOM 1821 C C . ARG A 1 230 ? -14.215 12.745 27.565 1.00 83.44 230 ARG A C 1
ATOM 1823 O O . ARG A 1 230 ? -13.366 12.905 28.440 1.00 83.44 230 ARG A O 1
ATOM 1830 N N . TYR A 1 231 ? -14.955 11.642 27.479 1.00 85.88 231 TYR A N 1
ATOM 1831 C CA . TYR A 1 231 ? -14.892 10.547 28.454 1.00 85.88 231 TYR A CA 1
ATOM 1832 C C . TYR A 1 231 ? -14.014 9.370 28.023 1.00 85.88 231 TYR A C 1
ATOM 1834 O O . TYR A 1 231 ? -13.724 8.495 28.848 1.00 85.88 231 TYR A O 1
ATOM 1842 N N . SER A 1 232 ? -13.538 9.361 26.779 1.00 83.19 232 SER A N 1
ATOM 1843 C CA . SER A 1 232 ? -12.496 8.437 26.343 1.00 83.19 232 SER A CA 1
ATOM 1844 C C . SER A 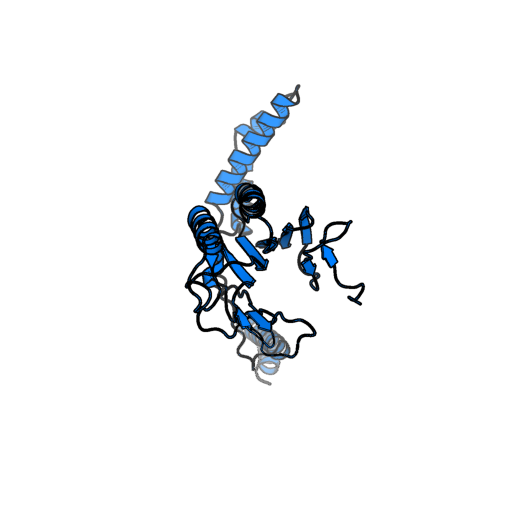1 232 ? -11.189 8.724 27.072 1.00 83.19 232 SER A C 1
ATOM 1846 O O . SER A 1 232 ? -10.712 9.859 27.136 1.00 83.19 232 SER A O 1
ATOM 1848 N N . ARG A 1 233 ? -10.591 7.674 27.634 1.00 72.69 233 ARG A N 1
ATOM 1849 C CA . ARG A 1 233 ? -9.320 7.760 28.353 1.00 72.69 233 ARG A CA 1
ATOM 1850 C C . ARG A 1 233 ? -8.205 7.247 27.466 1.00 72.69 233 ARG A C 1
ATOM 1852 O O . ARG A 1 233 ? -8.386 6.257 26.764 1.00 72.69 233 ARG A O 1
ATOM 1859 N N . ARG A 1 234 ? -7.040 7.889 27.540 1.00 60.09 234 ARG A N 1
ATOM 1860 C CA . ARG A 1 234 ? -5.812 7.297 27.008 1.00 60.09 234 ARG A CA 1
ATOM 1861 C C . ARG A 1 234 ? -5.510 6.055 27.833 1.00 60.09 234 ARG A C 1
ATOM 1863 O O . ARG A 1 234 ? -5.249 6.164 29.029 1.00 60.09 234 ARG A O 1
ATOM 1870 N N . ILE A 1 235 ? -5.606 4.894 27.203 1.00 58.06 235 ILE A N 1
ATOM 1871 C CA . ILE A 1 235 ? -5.184 3.637 27.810 1.00 58.06 235 ILE A CA 1
ATOM 1872 C C . ILE A 1 235 ? -3.842 3.291 27.192 1.00 58.06 235 ILE A C 1
ATOM 1874 O O . ILE A 1 235 ? -3.722 3.178 25.975 1.00 58.06 235 ILE A O 1
ATOM 1878 N N . THR A 1 236 ? -2.832 3.131 28.037 1.00 49.34 236 THR A N 1
ATOM 1879 C CA . THR A 1 236 ? -1.565 2.540 27.632 1.00 49.34 236 THR A CA 1
ATOM 1880 C C . THR A 1 236 ? -1.728 1.026 27.662 1.00 49.34 236 THR A C 1
ATOM 1882 O O . THR A 1 236 ? -1.810 0.404 28.720 1.00 49.34 236 THR A O 1
ATOM 1885 N N . SER A 1 237 ? -1.823 0.420 26.482 1.00 46.31 237 SER A N 1
ATOM 1886 C CA . SER A 1 237 ? -1.569 -1.011 26.348 1.00 46.31 237 SER A CA 1
ATOM 1887 C C . SER A 1 237 ? -0.062 -1.198 26.479 1.00 46.31 237 SER A C 1
ATOM 1889 O O . SER A 1 237 ? 0.682 -0.683 25.654 1.00 46.31 237 SER A O 1
ATOM 1891 N N . ARG A 1 238 ? 0.413 -1.878 27.525 1.00 45.59 238 ARG A N 1
ATOM 1892 C CA . ARG A 1 238 ? 1.733 -2.507 27.452 1.00 45.59 238 ARG A CA 1
ATOM 1893 C C . ARG A 1 238 ? 1.506 -3.834 26.749 1.00 45.59 238 ARG A C 1
ATOM 1895 O O . ARG A 1 238 ? 0.901 -4.723 27.354 1.00 45.59 238 ARG A O 1
ATOM 1902 N N . SER A 1 239 ? 1.992 -3.994 25.519 1.00 48.62 239 SER A N 1
ATOM 1903 C CA . SER A 1 239 ? 2.267 -5.349 25.059 1.00 48.62 239 SER A CA 1
ATOM 1904 C C . SER A 1 239 ? 3.273 -5.931 26.026 1.00 48.62 239 SER A C 1
ATOM 1906 O O . SER A 1 239 ? 4.396 -5.445 26.154 1.00 48.62 239 SER A O 1
ATOM 1908 N N . ASN A 1 240 ? 2.873 -6.994 26.712 1.00 47.94 240 ASN A N 1
ATOM 1909 C CA . ASN A 1 240 ? 3.872 -7.956 27.111 1.00 47.94 240 ASN A CA 1
ATOM 1910 C C . ASN A 1 240 ? 4.411 -8.498 25.787 1.00 47.94 240 ASN A C 1
ATOM 1912 O O . ASN A 1 240 ? 3.773 -9.354 25.182 1.00 47.94 240 ASN A O 1
ATOM 1916 N N . LEU A 1 241 ? 5.534 -7.951 25.315 1.00 50.06 241 LEU A N 1
ATOM 1917 C CA . LEU A 1 241 ? 6.471 -8.725 24.516 1.00 50.06 241 LEU A CA 1
ATOM 1918 C C . LEU A 1 241 ? 6.731 -9.962 25.370 1.00 50.06 241 LEU A C 1
ATOM 1920 O O . LEU A 1 241 ? 7.422 -9.900 26.387 1.00 50.06 241 LEU A O 1
ATOM 1924 N N . GLY A 1 242 ? 5.990 -11.030 25.083 1.00 47.81 242 GLY A N 1
ATOM 1925 C CA . GLY A 1 242 ? 6.165 -12.294 25.758 1.00 47.81 242 GLY A CA 1
ATOM 1926 C C . GLY A 1 242 ? 7.574 -12.719 25.420 1.00 47.81 242 GLY A C 1
ATOM 1927 O O . GLY A 1 242 ? 7.859 -13.003 24.260 1.00 47.81 242 GLY A O 1
ATOM 1928 N N . ASN A 1 243 ? 8.470 -12.690 26.404 1.00 52.66 243 ASN A N 1
ATOM 1929 C CA . ASN A 1 2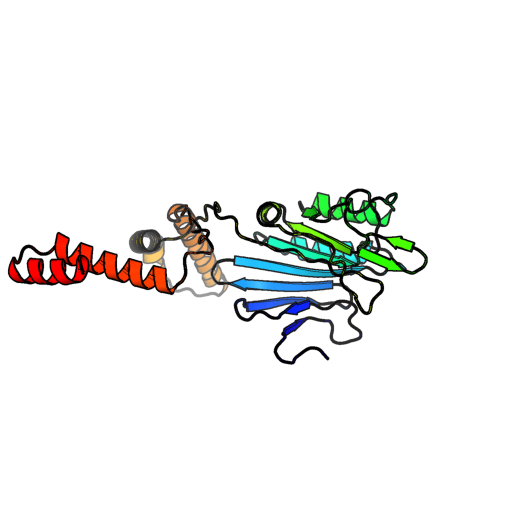43 ? 9.769 -13.321 26.253 1.00 52.66 243 ASN A CA 1
ATOM 1930 C C . ASN A 1 243 ? 9.512 -14.732 25.704 1.00 52.66 243 ASN A C 1
ATOM 1932 O O . ASN A 1 243 ? 8.648 -15.415 26.245 1.00 52.66 243 ASN A O 1
ATOM 1936 N N . GLY A 1 244 ? 10.215 -15.166 24.655 1.00 54.38 244 GLY A N 1
ATOM 1937 C CA . GLY A 1 244 ? 9.921 -16.429 23.953 1.00 54.38 244 GLY A CA 1
ATOM 1938 C C . GLY A 1 244 ? 9.941 -17.696 24.825 1.00 54.38 244 GLY A C 1
ATOM 1939 O O . GLY A 1 244 ? 9.488 -18.745 24.390 1.00 54.38 244 GLY A O 1
ATOM 1940 N N . TRP A 1 245 ? 10.412 -17.599 26.072 1.00 62.41 245 TRP A N 1
ATOM 1941 C CA . TRP A 1 245 ? 10.340 -18.650 27.089 1.00 62.41 245 TRP A CA 1
ATOM 1942 C C . TRP A 1 245 ? 9.018 -18.677 27.886 1.00 62.41 245 TRP A C 1
ATOM 1944 O O . TRP A 1 245 ? 8.806 -19.583 28.687 1.00 62.41 245 TRP A O 1
ATOM 1954 N N . TRP A 1 246 ? 8.128 -17.693 27.713 1.00 52.62 246 TRP A N 1
ATOM 1955 C CA . TRP A 1 246 ? 6.873 -17.537 28.452 1.00 52.62 246 TRP A CA 1
ATOM 1956 C C . TRP A 1 246 ? 5.684 -18.094 27.658 1.00 52.62 246 TRP A C 1
ATOM 1958 O O . TRP A 1 246 ? 5.037 -17.381 26.890 1.00 52.62 246 TRP A O 1
ATOM 1968 N N . THR A 1 247 ? 5.369 -19.370 27.863 1.00 67.81 247 THR A N 1
ATOM 1969 C CA . THR A 1 247 ? 4.298 -20.063 27.135 1.00 67.81 247 THR A CA 1
ATOM 1970 C C . THR A 1 247 ? 2.896 -19.801 27.726 1.00 67.81 247 THR A C 1
ATOM 1972 O O . THR A 1 247 ? 2.763 -19.350 28.877 1.00 67.81 247 THR A O 1
ATOM 1975 N N . PRO A 1 248 ? 1.807 -20.058 26.973 1.00 65.50 248 PRO A N 1
ATOM 1976 C CA . PRO A 1 248 ? 0.438 -20.018 27.495 1.00 65.50 248 PRO A CA 1
ATOM 1977 C C . PRO A 1 248 ? 0.236 -20.876 28.753 1.00 65.50 248 PRO A C 1
ATOM 1979 O O . PRO A 1 248 ? -0.447 -20.437 29.682 1.00 65.50 248 PRO A O 1
ATOM 1982 N N . GLU A 1 249 ? 0.891 -22.035 28.831 1.00 72.25 249 GLU A N 1
ATOM 1983 C CA . GLU A 1 249 ? 0.860 -22.965 29.966 1.00 72.25 249 GLU A CA 1
ATOM 1984 C C . GLU A 1 249 ? 1.447 -22.310 31.222 1.00 72.25 249 GLU A C 1
ATOM 1986 O O . GLU A 1 249 ? 0.802 -22.283 32.271 1.00 72.25 249 GLU A O 1
ATOM 1991 N N . LEU A 1 250 ? 2.605 -21.646 31.104 1.00 71.31 250 LEU A N 1
ATOM 1992 C CA . LEU A 1 250 ? 3.200 -20.872 32.203 1.00 71.31 250 LEU A CA 1
ATOM 1993 C C . LEU A 1 250 ? 2.291 -19.719 32.657 1.00 71.31 250 LEU A C 1
ATOM 1995 O O . LEU A 1 250 ? 2.247 -19.359 33.837 1.00 71.31 250 LEU A O 1
ATOM 1999 N N . ASN A 1 251 ? 1.521 -19.128 31.739 1.00 66.44 251 ASN A N 1
ATOM 2000 C CA . ASN A 1 251 ? 0.563 -18.076 32.073 1.00 66.44 251 ASN A CA 1
ATOM 2001 C C . ASN A 1 251 ? -0.668 -18.626 32.821 1.00 66.44 251 ASN A C 1
ATOM 2003 O O . ASN A 1 251 ? -1.192 -17.943 33.709 1.00 66.44 251 ASN A O 1
ATOM 2007 N N . ILE A 1 252 ? -1.116 -19.843 32.489 1.00 71.75 252 ILE A N 1
ATOM 2008 C CA . ILE A 1 252 ? -2.174 -20.571 33.205 1.00 71.75 252 ILE A CA 1
ATOM 2009 C C . ILE A 1 252 ? -1.707 -20.904 34.625 1.00 71.75 252 ILE A C 1
ATOM 2011 O O . ILE A 1 252 ? -2.391 -20.533 35.584 1.00 71.75 252 ILE A O 1
ATOM 2015 N N . GLU A 1 253 ? -0.513 -21.476 34.779 1.00 77.94 253 GLU A N 1
ATOM 2016 C CA . GLU A 1 253 ? 0.044 -21.809 36.095 1.00 77.94 253 GLU A CA 1
ATOM 2017 C C . GLU A 1 253 ? 0.262 -20.563 36.956 1.00 77.94 253 GLU A C 1
ATOM 2019 O O . GLU A 1 253 ? -0.176 -20.495 38.108 1.00 77.94 253 GLU A O 1
ATOM 2024 N N . ARG A 1 254 ? 0.781 -19.475 36.374 1.00 76.38 254 ARG A N 1
ATOM 2025 C CA . ARG A 1 254 ? 0.895 -18.196 37.090 1.00 76.38 254 ARG A CA 1
ATOM 2026 C C . ARG A 1 254 ? -0.462 -17.681 37.580 1.00 76.38 254 ARG A C 1
ATOM 2028 O O . ARG A 1 254 ? -0.549 -17.118 38.677 1.00 76.38 254 ARG A O 1
ATOM 2035 N N . LYS A 1 255 ? -1.528 -17.809 36.779 1.00 73.31 255 LYS A N 1
ATOM 2036 C CA . LYS A 1 255 ? -2.887 -17.406 37.187 1.00 73.31 255 LYS A CA 1
ATOM 2037 C C . LYS A 1 255 ? -3.402 -18.283 38.332 1.00 73.31 255 LYS A C 1
ATOM 2039 O O . LYS A 1 255 ? -3.976 -17.722 39.270 1.00 73.31 255 LYS A O 1
ATOM 2044 N N . ARG A 1 256 ? -3.158 -19.599 38.289 1.00 79.31 256 ARG A N 1
ATOM 2045 C CA . ARG A 1 256 ? -3.499 -20.555 39.359 1.00 79.31 256 ARG A CA 1
ATOM 2046 C C . ARG A 1 256 ? -2.800 -20.192 40.670 1.00 79.31 256 ARG A C 1
ATOM 2048 O O . ARG A 1 256 ? -3.482 -19.898 41.652 1.00 79.31 256 ARG A O 1
ATOM 2055 N N . VAL A 1 257 ? -1.476 -20.047 40.657 1.00 78.75 257 VAL A N 1
ATOM 2056 C CA . VAL A 1 257 ? -0.669 -19.671 41.835 1.00 78.75 257 VAL A CA 1
ATOM 2057 C C . VAL A 1 257 ? -1.127 -18.334 42.432 1.00 78.75 257 VAL A C 1
ATOM 2059 O O . VAL A 1 257 ? -1.345 -18.212 43.638 1.00 78.75 257 VAL A O 1
ATOM 2062 N N . ARG A 1 258 ? -1.376 -17.312 41.598 1.00 74.19 258 ARG A N 1
ATOM 2063 C CA . ARG A 1 258 ? -1.895 -16.010 42.066 1.00 74.19 258 ARG A CA 1
ATOM 2064 C C . ARG A 1 258 ? -3.300 -16.100 42.659 1.00 74.19 258 ARG A C 1
ATOM 2066 O O . ARG A 1 258 ? -3.639 -15.309 43.541 1.00 74.19 258 ARG A O 1
ATOM 2073 N N . ALA A 1 259 ? -4.151 -16.993 42.158 1.00 75.81 259 ALA A N 1
ATOM 2074 C CA . ALA A 1 259 ? -5.468 -17.226 42.736 1.00 75.81 259 ALA A CA 1
ATOM 2075 C C . ALA A 1 259 ? -5.348 -17.875 44.123 1.00 75.81 259 ALA A C 1
ATOM 2077 O O . ALA A 1 259 ? -5.969 -17.380 45.063 1.00 75.81 259 ALA A O 1
ATOM 2078 N N . MET A 1 260 ? -4.493 -18.891 44.266 1.00 80.38 260 MET A N 1
ATOM 2079 C CA . MET A 1 260 ? -4.243 -19.583 45.537 1.00 80.38 260 MET A CA 1
ATOM 2080 C C . MET A 1 260 ? -3.626 -18.644 46.581 1.00 80.38 260 MET A C 1
ATOM 2082 O O . MET A 1 260 ? -4.169 -18.511 47.678 1.00 80.38 260 MET A O 1
ATOM 2086 N N . ARG A 1 261 ? -2.628 -17.835 46.194 1.00 78.56 261 ARG A N 1
ATOM 2087 C CA . ARG A 1 261 ? -2.062 -16.777 47.049 1.00 78.56 261 ARG A CA 1
ATOM 2088 C C . ARG A 1 261 ? -3.120 -15.797 47.559 1.00 78.56 261 ARG A C 1
ATOM 2090 O O . ARG A 1 261 ? -3.126 -15.451 48.736 1.00 78.56 261 ARG A O 1
ATOM 2097 N N . ARG A 1 262 ? -4.014 -15.324 46.679 1.00 82.56 262 ARG A N 1
ATOM 2098 C CA . ARG A 1 262 ? -5.078 -14.375 47.056 1.00 82.56 262 ARG A CA 1
ATOM 2099 C C . ARG A 1 262 ? -6.082 -14.998 48.022 1.00 82.56 262 ARG A C 1
ATOM 2101 O O . ARG A 1 262 ? -6.524 -14.300 48.928 1.00 82.56 262 ARG A O 1
ATOM 2108 N N . ARG A 1 263 ? -6.432 -16.277 47.841 1.00 84.19 263 ARG A N 1
ATOM 2109 C CA . ARG A 1 263 ? -7.309 -17.018 48.763 1.00 84.19 263 ARG A CA 1
ATOM 2110 C C . ARG A 1 263 ? -6.660 -17.165 50.140 1.00 84.19 263 ARG A C 1
ATOM 2112 O O . ARG A 1 263 ? -7.287 -16.797 51.126 1.00 84.19 263 ARG A O 1
ATOM 2119 N N . TYR A 1 264 ? -5.386 -17.559 50.191 1.00 82.19 264 TYR A N 1
ATOM 2120 C CA . TYR A 1 264 ? -4.602 -17.615 51.429 1.00 82.19 264 TYR A CA 1
ATOM 2121 C C . TYR A 1 264 ? -4.530 -16.256 52.146 1.00 82.19 264 TYR A C 1
ATOM 2123 O O . TYR A 1 264 ? -4.793 -16.166 53.340 1.00 82.19 264 TYR A O 1
ATOM 2131 N N . GLN A 1 265 ? -4.216 -15.173 51.426 1.00 79.38 265 GLN A N 1
ATOM 2132 C CA . GLN A 1 265 ? -4.056 -13.847 52.033 1.00 79.38 265 GLN A CA 1
ATOM 2133 C C . GLN A 1 265 ? -5.370 -13.234 52.531 1.00 79.38 265 GLN A C 1
ATOM 2135 O O . GLN A 1 265 ? -5.344 -12.478 53.498 1.00 79.38 265 GLN A O 1
ATOM 2140 N N . ARG A 1 266 ? -6.499 -13.531 51.875 1.00 81.06 266 ARG A N 1
ATOM 2141 C CA . ARG A 1 266 ? -7.806 -12.934 52.196 1.00 81.06 266 ARG A CA 1
ATOM 2142 C C . ARG A 1 266 ? -8.629 -13.731 53.198 1.00 81.06 266 ARG A C 1
ATOM 2144 O O . ARG A 1 266 ? -9.551 -13.163 53.770 1.00 81.06 266 ARG A O 1
ATOM 2151 N N . THR A 1 267 ? -8.348 -15.020 53.385 1.00 84.25 267 THR A N 1
ATOM 2152 C CA . THR A 1 267 ? -9.096 -15.818 54.356 1.00 84.25 267 THR A CA 1
ATOM 2153 C C . THR A 1 267 ? -8.648 -15.497 55.783 1.00 84.25 267 THR A C 1
ATOM 2155 O O . THR A 1 267 ? -7.449 -15.482 56.084 1.00 84.25 267 THR A O 1
ATOM 2158 N N . ALA A 1 268 ? -9.624 -15.237 56.652 1.00 80.81 268 ALA A N 1
ATOM 2159 C CA . ALA A 1 268 ? -9.434 -15.096 58.094 1.00 80.81 268 ALA A CA 1
ATOM 2160 C C . ALA A 1 268 ? -9.693 -16.416 58.847 1.00 80.81 268 ALA A C 1
ATOM 2162 O O . ALA A 1 268 ? -9.293 -16.545 59.998 1.00 80.81 268 ALA A O 1
ATOM 2163 N N . ASP A 1 269 ? -10.325 -17.397 58.189 1.00 88.75 269 ASP A N 1
ATOM 2164 C CA . ASP A 1 269 ? -10.591 -18.729 58.739 1.00 88.75 269 ASP A CA 1
ATOM 2165 C C . ASP A 1 269 ? -9.283 -19.545 58.837 1.00 88.75 269 ASP A C 1
ATOM 2167 O O . ASP A 1 269 ? -8.652 -19.771 57.796 1.00 88.75 269 ASP A O 1
ATOM 2171 N N . PRO A 1 270 ? -8.873 -20.004 60.038 1.00 85.50 270 PRO A N 1
ATOM 2172 C CA . PRO A 1 270 ? -7.619 -20.731 60.246 1.00 85.50 270 PRO A CA 1
ATOM 2173 C C . PRO A 1 270 ? -7.508 -22.063 59.489 1.00 85.50 270 PRO A C 1
ATOM 2175 O O . PRO A 1 270 ? -6.424 -22.396 59.007 1.00 85.50 270 PRO A O 1
ATOM 2178 N N . VAL A 1 271 ? -8.605 -22.812 59.345 1.00 88.12 271 VAL A N 1
ATOM 2179 C CA . VAL A 1 271 ? -8.622 -24.140 58.705 1.00 88.12 271 VAL A CA 1
ATOM 2180 C C . VAL A 1 271 ? -8.489 -23.991 57.193 1.00 88.12 271 VAL A C 1
ATOM 2182 O O . VAL A 1 271 ? -7.642 -24.627 56.561 1.00 88.12 271 VAL A O 1
ATOM 2185 N N . LEU A 1 272 ? -9.269 -23.080 56.605 1.00 84.56 272 LEU A N 1
ATOM 2186 C CA . LEU A 1 272 ? -9.154 -22.755 55.181 1.00 84.56 272 LEU A CA 1
ATOM 2187 C C . LEU A 1 272 ? -7.804 -22.107 54.863 1.00 84.56 272 LEU A C 1
ATOM 2189 O O . LEU A 1 272 ? -7.258 -22.303 53.777 1.00 84.56 272 LEU A O 1
ATOM 2193 N N . ARG A 1 273 ? -7.238 -21.348 55.808 1.00 83.56 273 ARG A N 1
ATOM 2194 C CA . ARG A 1 273 ? -5.915 -20.739 55.657 1.00 83.56 273 ARG A CA 1
ATOM 2195 C C . ARG A 1 273 ? -4.813 -21.786 55.559 1.00 83.56 273 ARG A C 1
ATOM 2197 O O . ARG A 1 273 ? -3.960 -21.638 54.687 1.00 83.56 273 ARG A O 1
ATOM 2204 N N . ASP A 1 274 ? -4.837 -22.828 56.389 1.00 85.12 274 ASP A N 1
ATOM 2205 C CA . ASP A 1 274 ? -3.868 -23.930 56.307 1.00 85.12 274 ASP A CA 1
ATOM 2206 C C . ASP A 1 274 ? -4.028 -24.737 55.008 1.00 85.12 274 ASP A C 1
ATOM 2208 O O . ASP A 1 274 ? -3.048 -25.014 54.318 1.00 85.12 274 ASP A O 1
ATOM 2212 N N . MET A 1 275 ? -5.271 -25.009 54.596 1.00 87.50 275 MET A N 1
ATOM 2213 C CA . MET A 1 275 ? -5.565 -25.676 53.322 1.00 87.50 275 MET A CA 1
ATOM 2214 C C . MET A 1 275 ? -5.032 -24.885 52.115 1.00 87.50 275 MET A C 1
ATOM 2216 O O . MET A 1 275 ? -4.337 -25.438 51.264 1.00 87.50 275 MET A O 1
ATOM 2220 N N . TYR A 1 276 ? -5.315 -23.579 52.037 1.00 84.56 276 TYR A N 1
ATOM 2221 C CA . TYR A 1 276 ? -4.810 -22.731 50.951 1.00 84.56 276 TYR A CA 1
ATOM 2222 C C . TYR A 1 276 ? -3.302 -22.496 51.028 1.00 84.56 276 TYR A C 1
ATOM 2224 O O . TYR A 1 276 ? -2.696 -22.231 49.992 1.00 84.56 276 TYR A O 1
ATOM 2232 N N . ARG A 1 277 ? -2.699 -22.572 52.223 1.00 83.00 277 ARG A N 1
ATOM 2233 C CA . ARG A 1 277 ? -1.244 -22.526 52.392 1.00 83.00 277 ARG A CA 1
ATOM 2234 C C . ARG A 1 277 ? -0.597 -23.751 51.752 1.00 83.00 277 ARG A C 1
ATOM 2236 O O . ARG A 1 277 ? 0.318 -23.556 50.967 1.00 83.00 277 ARG A O 1
ATOM 2243 N N . LYS A 1 278 ? -1.095 -24.962 52.031 1.00 84.56 278 LYS A N 1
ATOM 2244 C CA . LYS A 1 278 ? -0.600 -26.211 51.420 1.00 84.56 278 LYS A CA 1
ATOM 2245 C C . LYS A 1 278 ? -0.702 -26.160 49.895 1.00 84.56 278 LYS A C 1
ATOM 2247 O O . LYS A 1 278 ? 0.306 -26.229 49.217 1.00 84.56 278 LYS A O 1
ATOM 2252 N N . LEU A 1 279 ? -1.886 -25.835 49.368 1.00 81.62 279 LEU A N 1
ATOM 2253 C CA . LEU A 1 279 ? -2.131 -25.703 47.920 1.00 81.62 279 LEU A CA 1
ATOM 2254 C C . LEU A 1 279 ? -1.295 -24.617 47.208 1.00 81.62 279 LEU A C 1
ATOM 2256 O O . LEU A 1 279 ? -1.240 -24.597 45.984 1.00 81.62 279 LEU A O 1
ATOM 2260 N N . TYR A 1 280 ? -0.744 -23.646 47.941 1.00 76.75 280 TYR A N 1
ATOM 2261 C CA . TYR A 1 280 ? 0.067 -22.562 47.377 1.00 76.75 280 TYR A CA 1
ATOM 2262 C C . TYR A 1 280 ? 1.579 -22.810 47.493 1.00 76.75 280 TYR A C 1
ATOM 2264 O O . TYR A 1 280 ? 2.333 -22.210 46.727 1.00 76.75 280 TYR A O 1
ATOM 2272 N N . VAL A 1 281 ? 2.012 -23.587 48.490 1.00 75.31 281 VAL A N 1
ATOM 2273 C CA . VAL A 1 281 ? 3.430 -23.806 48.826 1.00 75.31 281 VAL A CA 1
ATOM 2274 C C . VAL A 1 281 ? 3.956 -25.126 48.259 1.00 75.31 281 VAL A C 1
ATOM 2276 O O . VAL A 1 281 ? 5.135 -25.165 47.911 1.00 75.31 281 VAL A O 1
ATOM 2279 N N . ASP A 1 282 ? 3.099 -26.145 48.151 1.00 54.53 282 ASP A N 1
ATOM 2280 C CA . ASP A 1 282 ? 3.380 -27.416 47.467 1.00 54.53 282 ASP A CA 1
ATOM 2281 C C . ASP A 1 282 ? 3.086 -27.306 45.959 1.00 54.53 282 ASP A C 1
ATOM 2283 O O . ASP A 1 282 ? 3.860 -27.885 45.163 1.00 54.53 282 ASP A O 1
#

Sequence (282 aa):
GIPHTITKFHAPNNPRVMLLVHNTNFDFFPLHVTDLVVAVKCESLDQTLILIAVYAPPQRPIDPVLDELQCIVSLITDCTVIIAGDFNSKHRMWGPAIGDVRGSQVVQFVTANDLVILNNPNSPPTFTTPYADSWIDLTMVSHDLTRDAYHWKVLQIPTLSDHNYIEFSFSQAHTSSAKRLTNLGRTKILNKLKDDTWFTKIIGCNIGSPEAINMVIDKFYAIYYALSRRYSRRITSRSNLGNGWWTPELNIERKRVRAMRRRYQRTADPVLRDMYRKLYVD